Protein AF-A0A5S6QD93-F1 (afdb_monomer_lite)

InterPro domains:
  IPR001214 SET domain [PF00856] (140-191)
  IPR007728 Pre-SET domain [SM00468] (5-111)
  IPR043550 Histone-lysine N-methyltransferase EHMT1/EHMT2 [PTHR46307] (4-131)
  IPR046341 SET domain superfamily [G3DSA:2.170.270.10] (2-142)
  IPR046341 SET domain superfamily [G3DSA:2.170.270.10] (143-234)
  IPR046341 SET domain superfamily [SSF82199] (3-215)

Structure (mmCIF, N/CA/C/O backbone):
data_AF-A0A5S6QD93-F1
#
_entry.id   AF-A0A5S6QD93-F1
#
loop_
_atom_site.group_PDB
_atom_site.id
_atom_site.type_symbol
_atom_site.label_atom_id
_atom_site.label_alt_id
_atom_site.label_comp_id
_atom_site.label_asym_id
_atom_site.label_entity_id
_atom_site.label_seq_id
_atom_site.pdbx_PDB_ins_code
_atom_site.Cartn_x
_atom_site.Cartn_y
_atom_site.Cartn_z
_atom_site.occupancy
_atom_site.B_iso_or_equiv
_atom_site.auth_seq_id
_atom_site.auth_comp_id
_atom_site.auth_asym_id
_atom_site.auth_atom_id
_atom_site.pdbx_PDB_model_num
ATOM 1 N N . MET A 1 1 ? -18.798 -10.162 12.269 1.00 77.44 1 MET A N 1
ATOM 2 C CA . MET A 1 1 ? -18.966 -9.062 11.294 1.00 77.44 1 MET A CA 1
ATOM 3 C C . MET A 1 1 ? -19.798 -9.572 10.132 1.00 77.44 1 MET A C 1
ATOM 5 O O . MET A 1 1 ? -19.729 -10.763 9.852 1.00 77.44 1 MET A O 1
ATOM 9 N N . LEU A 1 2 ? -20.589 -8.711 9.495 1.00 86.88 2 LEU A N 1
ATOM 10 C CA . LEU A 1 2 ? -21.333 -9.045 8.277 1.00 86.88 2 LEU A CA 1
ATOM 11 C C . LEU A 1 2 ? -20.623 -8.439 7.072 1.00 86.88 2 LEU A C 1
ATOM 13 O O . LEU A 1 2 ? -20.054 -7.355 7.177 1.00 86.88 2 LEU A O 1
ATOM 17 N N . ARG A 1 3 ? -20.657 -9.132 5.936 1.00 89.25 3 ARG A N 1
ATOM 18 C CA . ARG A 1 3 ? -20.185 -8.583 4.665 1.00 89.25 3 ARG A CA 1
ATOM 19 C C . ARG A 1 3 ? -21.189 -7.541 4.178 1.00 89.25 3 ARG A C 1
ATOM 21 O O . ARG A 1 3 ? -22.369 -7.852 4.051 1.00 89.25 3 ARG A O 1
ATOM 28 N N . ILE A 1 4 ? -20.712 -6.323 3.946 1.00 89.44 4 ILE A N 1
ATOM 29 C CA . ILE A 1 4 ? -21.523 -5.166 3.535 1.00 89.44 4 ILE A CA 1
ATOM 30 C C . ILE A 1 4 ? -21.293 -4.781 2.069 1.00 89.44 4 ILE A C 1
ATOM 32 O O . ILE A 1 4 ? -22.126 -4.105 1.477 1.00 89.44 4 ILE A O 1
ATOM 36 N N . CYS A 1 5 ? -20.177 -5.216 1.480 1.00 90.44 5 CYS A N 1
ATOM 37 C CA . CYS A 1 5 ? -19.881 -5.074 0.060 1.00 90.44 5 CYS A CA 1
ATOM 38 C C . CYS A 1 5 ? -19.060 -6.284 -0.391 1.00 90.44 5 CYS A C 1
ATOM 40 O O . CYS A 1 5 ? -18.080 -6.639 0.270 1.00 90.44 5 CYS A O 1
ATOM 42 N N . ASP A 1 6 ? -19.460 -6.920 -1.491 1.00 92.19 6 ASP A N 1
ATOM 43 C CA . ASP A 1 6 ? -18.727 -8.062 -2.044 1.00 92.19 6 ASP A CA 1
ATOM 44 C C . ASP A 1 6 ? -17.395 -7.639 -2.672 1.00 92.19 6 ASP A C 1
ATOM 46 O O . ASP A 1 6 ? -16.397 -8.342 -2.498 1.00 92.19 6 ASP A O 1
ATOM 50 N N . ASP A 1 7 ? -17.367 -6.483 -3.341 1.00 94.56 7 ASP A N 1
ATOM 51 C CA . ASP A 1 7 ? -16.174 -5.952 -3.994 1.00 94.56 7 ASP A CA 1
ATOM 52 C C . ASP A 1 7 ? -16.169 -4.418 -4.062 1.00 94.56 7 ASP A C 1
ATOM 54 O O . ASP A 1 7 ? -16.864 -3.808 -4.875 1.00 94.56 7 ASP A O 1
ATOM 58 N N . ILE A 1 8 ? -15.328 -3.786 -3.244 1.00 93.88 8 ILE A N 1
ATOM 59 C CA . ILE A 1 8 ? -15.157 -2.325 -3.241 1.00 93.88 8 ILE A CA 1
ATOM 60 C C . ILE A 1 8 ? -14.385 -1.821 -4.464 1.00 93.88 8 ILE A C 1
ATOM 62 O O . ILE A 1 8 ? -14.420 -0.626 -4.755 1.00 93.88 8 ILE A O 1
ATOM 66 N N . SER A 1 9 ? -13.679 -2.709 -5.174 1.00 93.94 9 SER A N 1
ATOM 67 C CA . SER A 1 9 ? -12.970 -2.355 -6.405 1.00 93.94 9 SER A CA 1
ATOM 68 C C . SER A 1 9 ? -13.900 -2.270 -7.614 1.00 93.94 9 SER A C 1
ATOM 70 O O . SER A 1 9 ? -13.535 -1.665 -8.625 1.00 93.94 9 SER A O 1
ATOM 72 N N . ASN A 1 10 ? -15.109 -2.835 -7.501 1.00 94.12 10 ASN A N 1
ATOM 73 C CA . ASN A 1 10 ? -16.090 -2.943 -8.575 1.00 94.12 10 ASN A CA 1
ATOM 74 C C . ASN A 1 10 ? -15.498 -3.584 -9.850 1.00 94.12 10 ASN A C 1
ATOM 76 O O . ASN A 1 10 ? -15.629 -3.044 -10.949 1.00 94.12 10 ASN A O 1
ATOM 80 N N . GLY A 1 11 ? -14.789 -4.704 -9.685 1.00 94.94 11 GLY A N 1
ATOM 81 C CA . GLY A 1 11 ? -14.170 -5.487 -10.755 1.00 94.94 11 GLY A CA 1
ATOM 82 C C . GLY A 1 11 ? -12.871 -4.912 -11.326 1.00 94.94 11 GLY A C 1
ATOM 83 O O . GLY A 1 11 ? -12.392 -5.411 -12.342 1.00 94.94 11 GLY A O 1
ATOM 84 N N . LYS A 1 12 ? -12.310 -3.856 -10.721 1.00 93.12 12 LYS A N 1
ATOM 85 C CA . LYS A 1 12 ? -11.035 -3.261 -11.164 1.00 93.12 12 LYS A CA 1
ATOM 86 C C . LYS A 1 12 ? -9.826 -4.092 -10.748 1.00 93.12 12 LYS A C 1
ATOM 88 O O . LYS A 1 12 ? -8.837 -4.122 -11.473 1.00 93.12 12 LYS A O 1
ATOM 93 N N . GLU A 1 13 ? -9.905 -4.761 -9.603 1.00 93.19 13 GLU A N 1
ATOM 94 C CA . GLU A 1 13 ? -8.912 -5.754 -9.202 1.00 93.19 13 GLU A CA 1
ATOM 95 C C . GLU A 1 13 ? -9.295 -7.129 -9.771 1.00 93.19 13 GLU A C 1
ATOM 97 O O . GLU A 1 13 ? -10.482 -7.451 -9.867 1.00 93.19 13 GLU A O 1
ATOM 102 N N . PRO A 1 14 ? -8.322 -7.992 -10.110 1.00 92.00 14 PRO A N 1
ATOM 103 C CA . PRO A 1 14 ? -8.615 -9.360 -10.551 1.00 92.00 14 PRO A CA 1
ATOM 104 C C . PRO A 1 14 ? -9.243 -10.220 -9.443 1.00 92.00 14 PRO A C 1
ATOM 106 O O . PRO A 1 14 ? -9.888 -11.228 -9.730 1.00 92.00 14 PRO A O 1
ATOM 109 N N . ILE A 1 15 ? -9.014 -9.849 -8.181 1.00 93.19 15 ILE A N 1
ATOM 110 C CA . ILE A 1 15 ? -9.515 -10.532 -6.994 1.00 93.19 15 ILE A CA 1
ATOM 111 C C . ILE A 1 15 ? -10.399 -9.540 -6.231 1.00 93.19 15 ILE A C 1
ATOM 113 O O . ILE A 1 15 ? -9.907 -8.469 -5.871 1.00 93.19 15 ILE A O 1
ATOM 117 N N . PRO A 1 16 ? -11.672 -9.885 -5.953 1.00 94.50 16 PRO A N 1
ATOM 118 C CA . PRO A 1 16 ? -12.582 -9.030 -5.201 1.00 94.50 16 PRO A CA 1
ATOM 119 C C . PRO A 1 16 ? -12.028 -8.615 -3.838 1.00 94.50 16 PRO A C 1
ATOM 121 O O . PRO A 1 16 ? -11.500 -9.447 -3.094 1.00 94.50 16 PRO A O 1
ATOM 124 N N . VAL A 1 17 ? -12.223 -7.344 -3.483 1.00 93.44 17 VAL A N 1
ATOM 125 C CA . VAL A 1 17 ? -11.864 -6.811 -2.163 1.00 93.44 17 VAL A CA 1
ATOM 126 C C . VAL A 1 17 ? -13.144 -6.588 -1.365 1.00 93.44 17 VAL A C 1
ATOM 128 O O . VAL A 1 17 ? -13.855 -5.604 -1.568 1.00 93.44 17 VAL A O 1
ATOM 131 N N . SER A 1 18 ? -13.476 -7.509 -0.460 1.00 93.62 18 SER A N 1
ATOM 132 C CA . SER A 1 18 ? -14.746 -7.434 0.274 1.00 93.62 18 SER A CA 1
ATOM 133 C C . SER A 1 18 ? -14.660 -6.505 1.486 1.00 93.62 18 SER A C 1
ATOM 135 O O . SER A 1 18 ? -13.652 -6.470 2.195 1.00 93.62 18 SER A O 1
ATOM 137 N N . ALA A 1 19 ? -15.752 -5.797 1.774 1.00 92.50 19 ALA A N 1
ATOM 138 C CA . ALA A 1 19 ? -15.885 -4.986 2.981 1.00 92.50 19 ALA A CA 1
ATOM 139 C C . ALA A 1 19 ? -16.836 -5.626 3.993 1.00 92.50 19 ALA A C 1
ATOM 141 O O . ALA A 1 19 ? -17.895 -6.159 3.647 1.00 92.50 19 ALA A O 1
ATOM 142 N N . PHE A 1 20 ? -16.473 -5.510 5.265 1.00 90.50 20 PHE A N 1
ATOM 143 C CA . PHE A 1 20 ? -17.201 -6.016 6.415 1.00 90.50 20 PHE A CA 1
ATOM 144 C C . PHE A 1 20 ? -17.564 -4.882 7.372 1.00 90.50 20 PHE A C 1
ATOM 146 O O . PHE A 1 20 ? -16.845 -3.895 7.506 1.00 90.50 20 PHE A O 1
ATOM 153 N N . GLY A 1 21 ? -18.685 -5.048 8.066 1.00 85.44 21 GLY A N 1
ATOM 154 C CA . GLY A 1 21 ? -19.199 -4.108 9.053 1.00 85.44 21 GLY A CA 1
ATOM 155 C C . GLY A 1 21 ? -19.770 -4.804 10.293 1.00 85.44 21 GLY A C 1
ATOM 156 O O . GLY A 1 21 ? -19.862 -6.041 10.353 1.00 85.44 21 GLY A O 1
ATOM 157 N N . PRO A 1 22 ? -20.143 -4.025 11.322 1.00 80.44 22 PRO A N 1
ATOM 158 C CA . PRO A 1 22 ? -20.883 -4.541 12.465 1.00 80.44 22 PRO A CA 1
ATOM 159 C C . PRO A 1 22 ? -22.242 -5.098 12.019 1.00 80.44 22 PRO A C 1
ATOM 161 O O . PRO A 1 22 ? -22.789 -4.704 10.996 1.00 80.44 22 PRO A O 1
ATOM 164 N N . ALA A 1 23 ? -22.793 -6.028 12.801 1.00 69.12 23 ALA A N 1
ATOM 165 C CA . ALA A 1 23 ? -24.081 -6.654 12.499 1.00 69.12 23 ALA A CA 1
ATOM 166 C C . ALA A 1 23 ? -25.297 -5.745 12.778 1.00 69.12 23 ALA A C 1
ATOM 168 O O . ALA A 1 23 ? -26.429 -6.151 12.528 1.00 69.12 23 ALA A O 1
ATOM 169 N N . SER A 1 24 ? -25.085 -4.547 13.337 1.00 66.94 24 SER A N 1
ATOM 170 C CA . SER A 1 24 ? -26.171 -3.614 13.640 1.00 66.94 24 SER A CA 1
ATOM 171 C C . SER A 1 24 ? -26.603 -2.845 12.387 1.00 66.94 24 SER A C 1
ATOM 173 O O . SER A 1 24 ? -25.828 -2.669 11.450 1.00 66.94 24 SER A O 1
ATOM 175 N N . ALA A 1 25 ? -27.840 -2.337 12.392 1.00 49.50 25 ALA A N 1
ATOM 176 C CA . ALA A 1 25 ? -28.391 -1.500 11.321 1.00 49.50 25 ALA A CA 1
ATOM 177 C C . ALA A 1 25 ? -27.618 -0.181 11.096 1.00 49.50 25 ALA A C 1
ATOM 179 O O . ALA A 1 25 ? -27.868 0.520 10.118 1.00 49.50 25 ALA A O 1
ATOM 180 N N . TYR A 1 26 ? -26.682 0.158 11.988 1.00 54.69 26 TYR A N 1
ATOM 181 C CA . TYR A 1 26 ? -25.765 1.273 11.816 1.00 54.69 26 TYR A CA 1
ATOM 182 C C . TYR A 1 26 ? -24.486 0.762 11.151 1.00 54.69 26 TYR A C 1
ATOM 184 O O . TYR A 1 26 ? -23.506 0.420 11.814 1.00 54.69 26 TYR A O 1
ATOM 192 N N . VAL A 1 27 ? -24.509 0.681 9.822 1.00 54.41 27 VAL A N 1
ATOM 193 C CA . VAL A 1 27 ? -23.287 0.503 9.035 1.00 54.41 27 VAL A CA 1
ATOM 194 C C . VAL A 1 27 ? -22.464 1.781 9.242 1.00 54.41 27 VAL A C 1
ATOM 196 O O . VAL A 1 27 ? -22.951 2.852 8.870 1.00 54.41 27 VAL A O 1
ATOM 199 N N . PRO A 1 28 ? -21.263 1.735 9.861 1.00 55.69 28 PRO A N 1
ATOM 200 C CA . PRO A 1 28 ? -20.375 2.889 9.893 1.00 55.69 28 PRO A CA 1
ATOM 201 C C . PRO A 1 28 ? -20.234 3.380 8.460 1.00 55.69 28 PRO A C 1
ATOM 203 O O . PRO A 1 28 ? -20.079 2.546 7.568 1.00 55.69 28 PRO A O 1
ATOM 206 N N . ALA A 1 29 ? -20.346 4.690 8.234 1.00 63.16 29 ALA A N 1
ATOM 207 C CA . ALA A 1 29 ? -20.300 5.240 6.887 1.00 63.16 29 ALA A CA 1
ATOM 208 C C . ALA A 1 29 ? -19.031 4.737 6.188 1.00 63.16 29 ALA A C 1
ATOM 210 O O . ALA A 1 29 ? -17.921 5.158 6.518 1.00 63.16 29 ALA A O 1
ATOM 211 N N . PHE A 1 30 ? -19.199 3.792 5.259 1.00 76.44 30 PHE A N 1
ATOM 212 C CA . PHE A 1 30 ? -18.111 3.380 4.396 1.00 76.44 30 PHE A CA 1
ATOM 213 C C . PHE A 1 30 ? -17.666 4.645 3.656 1.00 76.44 30 PHE A C 1
ATOM 215 O O . PHE A 1 30 ? -18.532 5.393 3.182 1.00 76.44 30 PHE A O 1
ATOM 222 N N . PRO A 1 31 ? -16.360 4.960 3.632 1.00 80.19 31 PRO A N 1
ATOM 223 C CA . PRO A 1 31 ? -15.904 6.224 3.082 1.00 80.19 31 PRO A CA 1
ATOM 224 C C . PRO A 1 31 ? -16.383 6.357 1.637 1.00 80.19 31 PRO A C 1
ATOM 226 O O . PRO A 1 31 ? -16.312 5.405 0.863 1.00 80.19 31 PRO A O 1
ATOM 229 N N . GLN A 1 32 ? -16.876 7.540 1.285 1.00 86.50 32 GLN A N 1
ATOM 230 C CA . GLN A 1 32 ? -17.205 7.868 -0.096 1.00 86.50 32 GLN A CA 1
ATOM 231 C C . GLN A 1 32 ? -15.896 8.193 -0.818 1.00 86.50 32 GLN A C 1
ATOM 233 O O . GLN A 1 32 ? -15.238 9.173 -0.480 1.00 86.50 32 GLN A O 1
ATOM 238 N N . PHE A 1 33 ? -15.492 7.341 -1.758 1.00 91.12 33 PHE A N 1
ATOM 239 C CA . PHE A 1 33 ? -14.322 7.540 -2.614 1.00 91.12 33 PHE A CA 1
ATOM 240 C C . PHE A 1 33 ? -14.479 6.727 -3.904 1.00 91.12 33 PHE A C 1
ATOM 242 O O . PHE A 1 33 ? -15.309 5.820 -3.990 1.00 91.12 33 PHE A O 1
ATOM 249 N N . THR A 1 34 ? -13.653 7.029 -4.901 1.00 92.62 34 THR A N 1
ATOM 250 C CA . THR A 1 34 ? -13.579 6.277 -6.153 1.00 92.62 34 THR A CA 1
ATOM 251 C C . THR A 1 34 ? -12.398 5.318 -6.115 1.00 92.62 34 THR A C 1
ATOM 253 O O . THR A 1 34 ? -11.242 5.742 -6.043 1.00 92.62 34 THR A O 1
ATOM 256 N N . TYR A 1 35 ? -12.676 4.016 -6.214 1.00 93.25 35 TYR A N 1
ATOM 257 C CA . TYR A 1 35 ? -11.614 3.020 -6.332 1.00 93.25 35 TYR A CA 1
ATOM 258 C C . TYR A 1 35 ? -10.868 3.188 -7.662 1.00 93.25 35 TYR A C 1
ATOM 260 O O . TYR A 1 35 ? -11.505 3.239 -8.716 1.00 93.25 35 TYR A O 1
ATOM 268 N N . THR A 1 36 ? -9.539 3.245 -7.653 1.00 91.69 36 THR A N 1
ATOM 269 C CA . THR A 1 36 ? -8.715 3.283 -8.875 1.00 91.69 36 THR A CA 1
ATOM 270 C C . THR A 1 36 ? -7.482 2.407 -8.721 1.00 91.69 36 THR A C 1
ATOM 272 O O . THR A 1 36 ? -6.841 2.439 -7.678 1.00 91.69 36 THR A O 1
ATOM 275 N N . THR A 1 37 ? -7.146 1.638 -9.755 1.00 88.56 37 THR A N 1
ATOM 276 C CA . THR A 1 37 ? -5.876 0.898 -9.867 1.00 88.56 37 THR A CA 1
ATOM 277 C C . THR A 1 37 ? -4.780 1.739 -10.519 1.00 88.56 37 THR A C 1
ATOM 279 O O . THR A 1 37 ? -3.602 1.411 -10.407 1.00 88.56 37 THR A O 1
ATOM 282 N N . ASP A 1 38 ? -5.164 2.831 -11.182 1.00 85.69 38 ASP A N 1
ATOM 283 C CA . ASP A 1 38 ? -4.255 3.736 -11.873 1.00 85.69 38 ASP A CA 1
ATOM 284 C C . ASP A 1 38 ? -3.783 4.863 -10.953 1.00 85.69 38 ASP A C 1
ATOM 286 O O . ASP A 1 38 ? -4.552 5.400 -10.148 1.00 85.69 38 ASP A O 1
ATOM 290 N N . VAL A 1 39 ? -2.525 5.273 -11.136 1.00 82.44 39 VAL A N 1
ATOM 291 C CA . VAL A 1 39 ? -2.000 6.514 -10.559 1.00 82.44 39 VAL A CA 1
ATOM 292 C C . VAL A 1 39 ? -2.563 7.686 -11.355 1.00 82.44 39 VAL A C 1
ATOM 294 O O . VAL A 1 39 ? -2.219 7.887 -12.521 1.00 82.44 39 VAL A O 1
ATOM 297 N N . LEU A 1 40 ? -3.424 8.471 -10.714 1.00 83.50 40 LEU A N 1
ATOM 298 C CA . LEU A 1 40 ? -3.997 9.672 -11.308 1.00 83.50 40 LEU A CA 1
ATOM 299 C C . LEU A 1 40 ? -3.043 10.847 -11.088 1.00 83.50 40 LEU A C 1
ATOM 301 O O . LEU A 1 40 ? -2.796 11.259 -9.957 1.00 83.50 40 LEU A O 1
ATOM 305 N N . ILE A 1 41 ? -2.492 11.371 -12.179 1.00 81.62 41 ILE A N 1
ATOM 306 C CA . ILE A 1 41 ? -1.567 12.506 -12.154 1.00 81.62 41 ILE A CA 1
ATOM 307 C C . ILE A 1 41 ? -2.365 13.779 -12.426 1.00 81.62 41 ILE A C 1
ATOM 309 O O . ILE A 1 41 ? -3.061 13.874 -13.442 1.00 81.62 41 ILE A O 1
ATOM 313 N N . ASN A 1 42 ? -2.263 14.759 -11.527 1.00 78.69 42 ASN A N 1
ATOM 314 C CA . ASN A 1 42 ? -2.845 16.072 -11.770 1.00 78.69 42 ASN A CA 1
ATOM 315 C C . ASN A 1 42 ? -2.123 16.732 -12.957 1.00 78.69 42 ASN A C 1
ATOM 31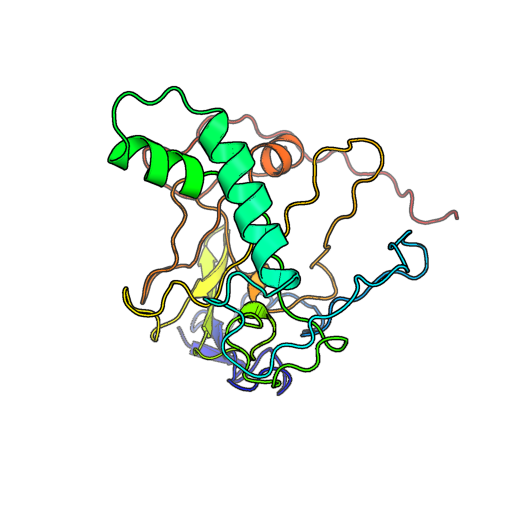7 O O . ASN A 1 42 ? -0.902 16.661 -13.069 1.00 78.69 42 ASN A O 1
ATOM 321 N N . ARG A 1 43 ? -2.878 17.367 -13.857 1.00 77.38 43 ARG A N 1
ATOM 322 C CA . ARG A 1 43 ? -2.340 17.991 -15.075 1.00 77.38 43 ARG A CA 1
ATOM 323 C C . ARG A 1 43 ? -1.295 19.062 -14.776 1.00 77.38 43 ARG A C 1
ATOM 325 O O . ARG A 1 43 ? -0.380 19.231 -15.572 1.00 77.38 43 ARG A O 1
ATOM 332 N N . ASP A 1 44 ? -1.426 19.726 -13.633 1.00 79.69 44 ASP A N 1
ATOM 333 C CA . ASP A 1 44 ? -0.513 20.782 -13.193 1.00 79.69 44 ASP A CA 1
ATOM 334 C C . ASP A 1 44 ? 0.726 20.235 -12.459 1.00 79.69 44 ASP A C 1
ATOM 336 O O . ASP A 1 44 ? 1.581 21.002 -12.021 1.00 79.69 44 ASP A O 1
ATOM 340 N N . SER A 1 45 ? 0.838 18.912 -12.286 1.00 75.81 45 SER A N 1
ATOM 341 C CA . SER A 1 45 ? 2.014 18.292 -11.678 1.00 75.81 45 SER A CA 1
ATOM 342 C C . SER A 1 45 ? 3.196 18.275 -12.647 1.00 75.81 45 SER A C 1
ATOM 344 O O . SER A 1 45 ? 3.098 17.759 -13.761 1.00 75.81 45 SER A O 1
ATOM 346 N N . ASP A 1 46 ? 4.346 18.766 -12.183 1.00 73.69 46 ASP A N 1
ATOM 347 C CA . ASP A 1 46 ? 5.615 18.700 -12.910 1.00 73.69 46 ASP A CA 1
ATOM 348 C C . ASP A 1 46 ? 6.221 17.290 -12.808 1.00 73.69 46 ASP A C 1
ATOM 350 O O . ASP A 1 46 ? 7.076 16.997 -11.970 1.00 73.69 46 ASP A O 1
ATOM 354 N N . VAL A 1 47 ? 5.697 16.365 -13.616 1.00 73.31 47 VAL A N 1
ATOM 355 C CA . VAL A 1 47 ? 6.200 14.988 -13.680 1.00 73.31 47 VAL A CA 1
ATOM 356 C C . VAL A 1 47 ? 7.253 14.878 -14.785 1.00 73.31 47 VAL A C 1
ATOM 358 O O . VAL A 1 47 ? 6.956 15.196 -15.942 1.00 73.31 47 VAL A O 1
ATOM 361 N N . PRO A 1 48 ? 8.461 14.354 -14.489 1.00 71.69 48 PRO A N 1
ATOM 362 C CA . PRO A 1 48 ? 9.496 14.158 -15.495 1.00 71.69 48 PRO A CA 1
ATOM 363 C C . PRO A 1 48 ? 8.986 13.341 -16.688 1.00 71.69 48 PRO A C 1
ATOM 365 O O . PRO A 1 48 ? 8.656 12.161 -16.561 1.00 71.69 48 PRO A O 1
ATOM 368 N N . GLN A 1 49 ? 8.961 13.951 -17.876 1.00 68.06 49 GLN A N 1
ATOM 369 C CA . GLN A 1 49 ? 8.507 13.269 -19.096 1.00 68.06 49 GLN A CA 1
ATOM 370 C C . GLN A 1 49 ? 9.551 12.301 -19.669 1.00 68.06 49 GLN A C 1
ATOM 372 O O . GLN A 1 49 ? 9.231 11.436 -20.490 1.00 68.06 49 GLN A O 1
ATOM 377 N N . GLN A 1 50 ? 10.815 12.428 -19.254 1.00 73.81 50 GLN A N 1
ATOM 378 C CA . GLN A 1 50 ? 11.887 11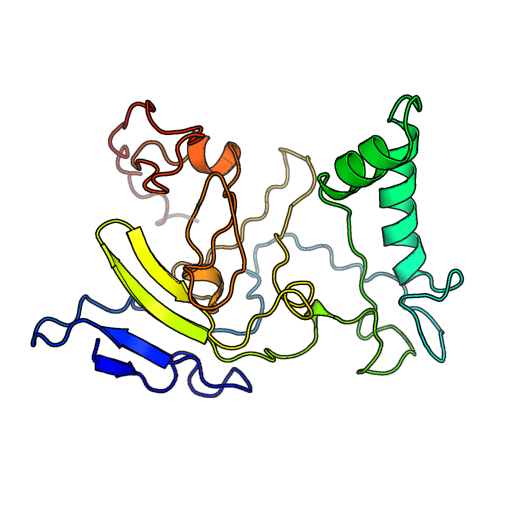.598 -19.783 1.00 73.81 50 GLN A CA 1
ATOM 379 C C . GLN A 1 50 ? 11.804 10.176 -19.220 1.00 73.81 50 GLN A C 1
ATOM 381 O O . GLN A 1 50 ? 12.198 9.892 -18.088 1.00 73.81 50 GLN A O 1
ATOM 386 N N . ARG A 1 51 ? 11.343 9.243 -20.056 1.00 74.00 51 ARG A N 1
ATOM 387 C CA . ARG A 1 51 ? 11.383 7.816 -19.733 1.00 74.00 51 ARG A CA 1
ATOM 388 C C . ARG A 1 51 ? 12.814 7.290 -19.834 1.00 74.00 51 ARG A C 1
ATOM 390 O O . ARG A 1 51 ? 13.560 7.611 -20.760 1.00 74.00 51 ARG A O 1
ATOM 397 N N . ARG A 1 52 ? 13.196 6.438 -18.881 1.00 85.62 52 ARG A N 1
ATOM 398 C CA . ARG A 1 52 ? 14.485 5.731 -18.904 1.00 85.62 52 ARG A CA 1
ATOM 399 C C . ARG A 1 52 ? 14.543 4.758 -20.088 1.00 85.62 52 ARG A C 1
ATOM 401 O O . ARG A 1 52 ? 13.520 4.258 -20.555 1.00 85.62 52 ARG A O 1
ATOM 408 N N . LYS A 1 53 ? 15.757 4.464 -20.564 1.00 89.75 53 LYS A N 1
ATOM 409 C CA . LYS A 1 53 ? 15.983 3.455 -21.608 1.00 89.75 53 LYS A CA 1
ATOM 410 C C . LYS A 1 53 ? 15.691 2.058 -21.054 1.00 89.75 53 LYS A C 1
ATOM 412 O O . LYS A 1 53 ? 16.270 1.665 -20.042 1.00 89.75 53 LYS A O 1
ATOM 417 N N . GLY A 1 54 ? 14.839 1.307 -21.747 1.00 94.00 54 GLY A N 1
ATOM 418 C CA . GLY A 1 54 ? 14.521 -0.068 -21.375 1.00 94.00 54 GLY A CA 1
ATOM 419 C C . GLY A 1 54 ? 15.640 -1.060 -21.694 1.00 94.00 54 GLY A C 1
ATOM 420 O O . GLY A 1 54 ? 16.512 -0.814 -22.536 1.00 94.00 54 GLY A O 1
ATOM 421 N N . CYS A 1 55 ? 15.617 -2.204 -21.010 1.00 95.50 55 CYS A N 1
ATOM 422 C CA . CYS A 1 55 ? 16.574 -3.280 -21.237 1.00 95.50 55 CYS A CA 1
ATOM 423 C C . CYS A 1 55 ? 16.272 -4.040 -22.541 1.00 95.50 55 CYS A C 1
ATOM 425 O O . CYS A 1 55 ? 15.153 -4.020 -23.047 1.00 95.50 55 CYS A O 1
ATOM 427 N N . ARG A 1 56 ? 17.271 -4.759 -23.064 1.00 95.44 56 ARG A N 1
ATOM 428 C CA . ARG A 1 56 ? 17.132 -5.676 -24.215 1.00 95.44 56 ARG A CA 1
ATOM 429 C C . ARG A 1 56 ? 17.270 -7.146 -23.802 1.00 95.44 56 ARG A C 1
ATOM 431 O O . ARG A 1 56 ? 17.730 -7.980 -24.573 1.00 95.44 56 ARG A O 1
ATOM 438 N N . CYS A 1 57 ? 16.980 -7.447 -22.539 1.00 95.31 57 CYS A N 1
ATOM 439 C CA . CYS A 1 57 ? 17.138 -8.788 -21.988 1.00 95.31 57 CYS A CA 1
ATOM 440 C C . CYS A 1 57 ? 16.070 -9.732 -22.549 1.00 95.31 57 CYS A C 1
ATOM 442 O O . CYS A 1 57 ? 14.908 -9.351 -22.651 1.00 95.31 57 CYS A O 1
ATOM 444 N N . VAL A 1 58 ? 16.459 -10.977 -22.827 1.00 84.94 58 VAL A N 1
ATOM 445 C CA . VAL A 1 58 ? 15.545 -12.026 -23.309 1.00 84.94 58 VAL A CA 1
ATOM 446 C C . VAL A 1 58 ? 14.932 -12.863 -22.183 1.00 84.94 58 VAL A C 1
ATOM 448 O O . VAL A 1 58 ? 13.871 -13.445 -22.370 1.00 84.94 58 VAL A O 1
ATOM 451 N N . SER A 1 59 ? 15.546 -12.896 -20.994 1.00 80.56 59 SER A N 1
ATOM 452 C CA . SER A 1 59 ? 14.961 -13.530 -19.807 1.00 80.56 59 SER A CA 1
ATOM 453 C C . SER A 1 59 ? 15.640 -13.090 -18.499 1.00 80.56 59 SER A C 1
ATOM 455 O O . SER A 1 59 ? 16.743 -12.533 -18.494 1.00 80.56 59 SER A O 1
ATOM 457 N N . ASN A 1 60 ? 14.930 -13.336 -17.390 1.00 82.75 60 ASN A N 1
ATOM 458 C CA . ASN A 1 60 ? 15.392 -13.265 -16.000 1.00 82.75 60 ASN A CA 1
ATOM 459 C C . ASN A 1 60 ? 16.076 -11.952 -15.559 1.00 82.75 60 ASN A C 1
ATOM 461 O O . ASN A 1 60 ? 17.180 -11.962 -15.019 1.00 82.75 60 ASN A O 1
ATOM 465 N N . CYS A 1 61 ? 15.426 -10.800 -15.757 1.00 93.06 61 CYS A N 1
ATOM 466 C CA . CYS A 1 61 ? 16.014 -9.504 -15.390 1.00 93.06 61 CYS A CA 1
ATOM 467 C C . CYS A 1 61 ? 16.284 -9.325 -13.889 1.00 93.06 61 CYS A C 1
ATOM 469 O O . CYS A 1 61 ? 17.120 -8.498 -13.550 1.00 93.06 61 CYS A O 1
ATOM 471 N N . LEU A 1 62 ? 15.620 -10.081 -13.007 1.00 85.88 62 LEU A N 1
ATOM 472 C CA . LEU A 1 62 ? 15.802 -9.954 -11.558 1.00 85.88 62 LEU A CA 1
ATOM 473 C C . LEU A 1 62 ? 17.191 -10.425 -11.101 1.00 85.88 62 LEU A C 1
ATOM 475 O O . LEU A 1 62 ? 17.783 -9.823 -10.209 1.00 85.88 62 LEU A O 1
ATOM 479 N N . PHE A 1 63 ? 17.741 -11.455 -11.751 1.00 83.31 63 PHE A N 1
ATOM 480 C CA . PHE A 1 63 ? 19.048 -12.038 -11.414 1.00 83.31 63 PHE A CA 1
ATOM 481 C C . PHE A 1 63 ? 20.111 -11.830 -12.504 1.00 83.31 63 PHE A C 1
ATOM 483 O O . PHE A 1 63 ? 21.235 -12.315 -12.389 1.00 83.31 63 PHE A O 1
ATOM 490 N N . ASN A 1 64 ? 19.779 -11.103 -13.571 1.00 88.50 64 ASN A N 1
ATOM 491 C CA . ASN A 1 64 ? 20.696 -10.824 -14.669 1.00 88.50 64 ASN A CA 1
ATOM 492 C C . ASN A 1 64 ? 21.455 -9.514 -14.429 1.00 88.50 64 ASN A C 1
ATOM 494 O O . ASN A 1 64 ? 20.939 -8.438 -14.724 1.00 88.50 64 ASN A O 1
ATOM 498 N N . ASN A 1 65 ? 22.716 -9.625 -14.006 1.00 86.44 65 ASN A N 1
ATOM 499 C CA . ASN A 1 65 ? 23.621 -8.493 -13.765 1.00 86.44 65 ASN A CA 1
ATOM 500 C C . ASN A 1 65 ? 23.929 -7.622 -15.000 1.00 86.44 65 ASN A C 1
ATOM 502 O O . ASN A 1 65 ? 24.513 -6.550 -14.858 1.00 86.44 65 ASN A O 1
ATOM 506 N N . ARG A 1 66 ? 23.532 -8.046 -16.207 1.00 89.88 66 ARG A N 1
ATOM 507 C CA . ARG A 1 66 ? 23.608 -7.240 -17.438 1.00 89.88 66 ARG A CA 1
ATOM 508 C C . ARG A 1 66 ? 22.329 -6.447 -17.715 1.00 89.88 66 ARG A C 1
ATOM 510 O O . ARG A 1 66 ? 22.263 -5.717 -18.704 1.00 89.88 66 ARG A O 1
ATOM 517 N N . CYS A 1 67 ? 21.286 -6.605 -16.900 1.00 94.06 67 CYS A N 1
ATOM 518 C CA . CYS A 1 67 ? 20.050 -5.854 -17.053 1.00 94.06 67 CYS A CA 1
ATOM 519 C C . CYS A 1 67 ? 20.217 -4.428 -16.520 1.00 94.06 67 CYS A C 1
ATOM 521 O O . CYS A 1 67 ? 20.350 -4.224 -15.318 1.00 94.06 67 CYS A O 1
ATOM 523 N N . CYS A 1 68 ? 20.107 -3.428 -17.399 1.00 93.12 68 CYS A N 1
ATOM 524 C CA . CYS A 1 68 ? 20.239 -2.021 -17.010 1.00 93.12 68 CYS A CA 1
ATOM 525 C C . CYS A 1 68 ? 19.191 -1.549 -15.987 1.00 93.12 68 CYS A C 1
ATOM 527 O O . CYS A 1 68 ? 19.451 -0.596 -15.262 1.00 93.12 68 CYS A O 1
ATOM 529 N N . CYS A 1 69 ? 18.020 -2.193 -15.911 1.00 93.38 69 CYS A N 1
ATOM 530 C CA . CYS A 1 69 ? 17.024 -1.903 -14.876 1.00 93.38 69 CYS A CA 1
ATOM 531 C C . CYS A 1 69 ? 17.521 -2.400 -13.511 1.00 93.38 69 CYS A C 1
ATOM 533 O O . CYS A 1 69 ? 17.594 -1.630 -12.563 1.00 93.38 69 CYS A O 1
ATOM 535 N N . GLN A 1 70 ? 17.957 -3.659 -13.443 1.00 90.50 70 GLN A N 1
ATOM 536 C CA . GLN A 1 70 ? 18.447 -4.288 -12.216 1.00 90.50 70 GLN A CA 1
ATOM 537 C C . GLN A 1 70 ? 19.699 -3.590 -11.664 1.00 90.50 70 GLN A C 1
ATOM 539 O O . GLN A 1 70 ? 19.809 -3.383 -10.456 1.00 90.50 70 GLN A O 1
ATOM 544 N N . SER A 1 71 ? 20.611 -3.155 -12.540 1.00 89.94 71 SER A N 1
ATOM 545 C CA . SER A 1 71 ? 21.833 -2.448 -12.140 1.00 89.94 71 SER A CA 1
ATOM 546 C C . SER A 1 71 ? 21.564 -1.170 -11.338 1.00 89.94 71 SER A C 1
ATOM 548 O O . SER A 1 71 ? 22.394 -0.800 -10.515 1.00 89.94 71 SER A O 1
ATOM 550 N N . ILE A 1 72 ? 20.418 -0.508 -11.539 1.00 88.38 72 ILE A N 1
ATOM 551 C CA . ILE A 1 72 ? 20.045 0.684 -10.762 1.00 88.38 72 ILE A CA 1
ATOM 552 C C . ILE A 1 72 ? 19.760 0.297 -9.306 1.00 88.38 72 ILE A C 1
ATOM 554 O O . ILE A 1 72 ? 20.296 0.930 -8.398 1.00 88.38 72 ILE A O 1
ATOM 558 N N . SER A 1 73 ? 18.979 -0.768 -9.087 1.00 86.75 73 SER A N 1
ATOM 559 C CA . SER A 1 73 ? 18.660 -1.267 -7.744 1.00 86.75 73 SER A CA 1
ATOM 560 C C . SER A 1 73 ? 19.915 -1.705 -6.992 1.00 86.75 73 SER A C 1
ATOM 562 O O . SER A 1 73 ? 20.138 -1.314 -5.848 1.00 86.75 73 SER A O 1
ATOM 564 N N . PHE A 1 74 ? 20.776 -2.483 -7.656 1.00 82.62 74 PHE A N 1
ATOM 565 C CA . PHE A 1 74 ? 22.036 -2.935 -7.065 1.00 82.62 74 PHE A CA 1
ATOM 566 C C . PHE A 1 74 ? 22.997 -1.774 -6.810 1.00 82.62 74 PHE A C 1
ATOM 568 O O . PHE A 1 74 ? 23.656 -1.761 -5.777 1.00 82.62 74 PHE A O 1
ATOM 575 N N . GLY A 1 75 ? 23.065 -0.787 -7.707 1.00 83.94 75 GLY A N 1
ATOM 576 C CA . GLY A 1 75 ? 23.894 0.403 -7.516 1.00 83.94 75 GLY A CA 1
ATOM 577 C C . GLY A 1 75 ? 23.528 1.177 -6.247 1.00 83.94 75 GLY A C 1
ATOM 578 O O . GLY A 1 75 ? 24.414 1.493 -5.456 1.00 83.94 75 GLY A O 1
ATOM 579 N N . ASP A 1 76 ? 22.234 1.424 -6.015 1.00 81.81 76 ASP A N 1
ATOM 580 C CA . ASP A 1 76 ? 21.747 2.097 -4.800 1.00 81.81 76 ASP A CA 1
ATOM 581 C C . ASP A 1 76 ? 22.026 1.261 -3.538 1.00 81.81 76 ASP A C 1
ATOM 583 O O . ASP A 1 76 ? 22.532 1.784 -2.543 1.00 81.81 76 ASP A O 1
ATOM 587 N N . MET A 1 77 ? 21.788 -0.055 -3.602 1.00 80.44 77 MET A N 1
ATOM 588 C CA . MET A 1 77 ? 22.091 -0.986 -2.511 1.00 80.44 77 MET A CA 1
ATOM 589 C C . MET A 1 77 ? 23.587 -0.990 -2.151 1.00 80.44 77 MET A C 1
ATOM 591 O O . MET A 1 77 ? 23.939 -0.888 -0.975 1.00 80.44 77 MET A O 1
ATOM 595 N N . PHE A 1 78 ? 24.480 -1.078 -3.143 1.00 78.62 78 PHE A N 1
ATOM 596 C CA . PHE A 1 78 ? 25.927 -1.077 -2.919 1.00 78.62 78 PHE A CA 1
ATOM 597 C C . PHE A 1 78 ? 26.428 0.256 -2.365 1.00 78.62 78 PHE A C 1
ATOM 599 O O . PHE A 1 78 ? 27.219 0.244 -1.426 1.00 78.62 78 PHE A O 1
ATOM 606 N N . ALA A 1 79 ? 25.949 1.389 -2.891 1.00 78.56 79 ALA A N 1
ATOM 607 C CA . ALA A 1 79 ? 26.321 2.715 -2.394 1.00 78.56 79 ALA A CA 1
ATOM 608 C C . ALA A 1 79 ? 25.929 2.915 -0.919 1.00 78.56 79 ALA A C 1
ATOM 610 O O . ALA A 1 79 ? 26.653 3.549 -0.152 1.00 78.56 79 ALA A O 1
ATOM 611 N N . LYS A 1 80 ? 24.797 2.342 -0.496 1.00 73.56 80 LYS A N 1
ATOM 612 C CA . LYS A 1 80 ? 24.368 2.351 0.909 1.00 73.56 80 LYS A CA 1
ATOM 613 C C . LYS A 1 80 ? 25.223 1.433 1.778 1.00 73.56 80 LYS A C 1
ATOM 615 O O . LYS A 1 80 ? 25.626 1.830 2.869 1.00 73.56 80 LYS A O 1
ATOM 620 N N . LEU A 1 81 ? 25.552 0.238 1.286 1.00 69.81 81 LEU A N 1
ATOM 621 C CA . LEU A 1 81 ? 26.406 -0.721 1.993 1.00 69.81 81 LEU A CA 1
ATOM 622 C C . LEU A 1 81 ? 27.847 -0.230 2.169 1.00 69.81 81 LEU A C 1
ATOM 624 O O . LEU A 1 81 ? 28.435 -0.467 3.222 1.00 69.81 81 LEU A O 1
ATOM 628 N N . SER A 1 82 ? 28.416 0.477 1.186 1.00 65.62 82 SER A N 1
ATOM 629 C CA . SER A 1 82 ? 29.788 1.000 1.269 1.00 65.62 82 SER A CA 1
ATOM 630 C C . SER A 1 82 ? 29.981 2.046 2.371 1.00 65.62 82 SER A C 1
ATOM 632 O O . SER A 1 82 ? 31.108 2.271 2.800 1.00 65.62 82 SER A O 1
ATOM 634 N N . ASN A 1 83 ? 28.894 2.653 2.856 1.00 60.56 83 ASN A N 1
ATOM 635 C CA . ASN A 1 83 ? 28.921 3.636 3.939 1.00 60.56 83 ASN A CA 1
ATOM 636 C C . ASN A 1 83 ? 28.818 3.000 5.341 1.00 60.56 83 ASN A C 1
ATOM 638 O O . ASN A 1 83 ? 28.882 3.711 6.343 1.00 60.56 83 ASN A O 1
ATOM 642 N N . VAL A 1 84 ? 28.672 1.672 5.440 1.00 59.88 84 VAL A N 1
ATOM 643 C CA . VAL A 1 84 ? 28.605 0.946 6.717 1.00 59.88 84 VAL A CA 1
ATOM 644 C C . VAL A 1 84 ? 29.993 0.407 7.074 1.00 59.88 84 VAL A C 1
ATOM 646 O O . VAL A 1 84 ? 30.544 -0.436 6.370 1.00 59.88 84 VAL A O 1
ATOM 649 N N . VAL A 1 85 ? 30.568 0.862 8.195 1.00 56.47 85 VAL A N 1
ATOM 650 C CA . VAL A 1 85 ? 31.862 0.362 8.696 1.00 56.47 85 VAL A CA 1
ATOM 651 C C . VAL A 1 85 ? 31.739 -1.125 9.050 1.00 56.47 85 VAL A C 1
ATOM 653 O O . VAL A 1 85 ? 31.040 -1.513 9.987 1.00 56.47 85 VAL A O 1
ATOM 656 N N . VAL A 1 86 ? 32.424 -1.966 8.274 1.00 52.34 86 VAL A N 1
ATOM 657 C CA . VAL A 1 86 ? 32.337 -3.429 8.323 1.00 52.34 86 VAL A CA 1
ATOM 658 C C . VAL A 1 86 ? 33.061 -3.971 9.558 1.00 52.34 86 VAL A C 1
ATOM 660 O O . VAL A 1 86 ? 34.287 -4.039 9.594 1.00 52.34 86 VAL A O 1
ATOM 663 N N . LYS A 1 87 ? 32.300 -4.398 10.570 1.00 52.94 87 LYS A N 1
ATOM 664 C CA . LYS A 1 87 ? 32.799 -5.314 11.616 1.00 52.94 87 LYS A CA 1
ATOM 665 C C . LYS A 1 87 ? 32.063 -6.655 11.641 1.00 52.94 87 LYS A C 1
ATOM 667 O O . LYS A 1 87 ? 32.652 -7.641 12.065 1.00 52.94 87 LYS A O 1
ATOM 672 N N . ASP A 1 88 ? 30.818 -6.712 11.163 1.00 58.34 88 ASP A N 1
ATOM 673 C CA . ASP A 1 88 ? 30.003 -7.932 11.178 1.00 58.34 88 ASP A CA 1
ATOM 674 C C . ASP A 1 88 ? 28.978 -7.925 10.027 1.00 58.34 88 ASP A C 1
ATOM 676 O O . ASP A 1 88 ? 27.942 -7.257 10.086 1.00 58.34 88 ASP A O 1
ATOM 680 N N . TRP A 1 89 ? 29.285 -8.642 8.942 1.00 53.00 89 TRP A N 1
ATOM 681 C CA .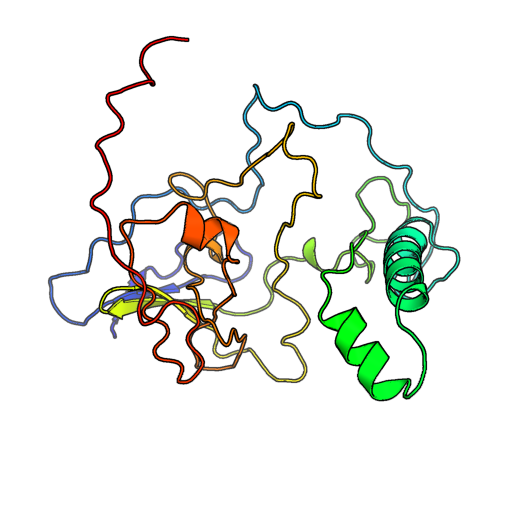 TRP A 1 89 ? 28.559 -8.547 7.668 1.00 53.00 89 TRP A CA 1
ATOM 682 C C . TRP A 1 89 ? 27.071 -8.925 7.770 1.00 53.00 89 TRP A C 1
ATOM 684 O O . TRP A 1 89 ? 26.250 -8.366 7.043 1.00 53.00 89 TRP A O 1
ATOM 694 N N . ARG A 1 90 ? 26.699 -9.824 8.697 1.00 50.28 90 ARG A N 1
ATOM 695 C CA . ARG A 1 90 ? 25.303 -10.261 8.894 1.00 50.28 90 ARG A CA 1
ATOM 696 C C . ARG A 1 90 ? 24.433 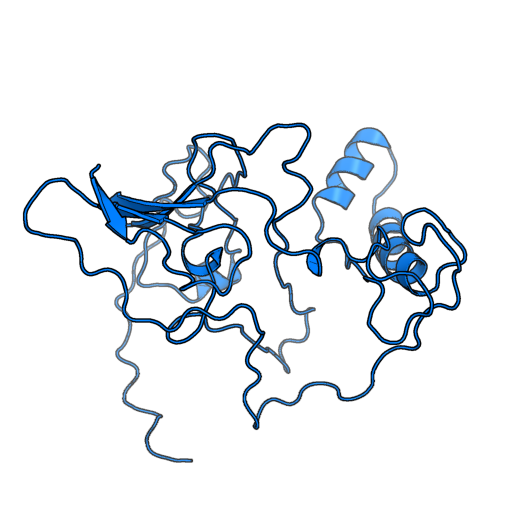-9.175 9.522 1.00 50.28 90 ARG A C 1
ATOM 698 O O . ARG A 1 90 ? 23.289 -9.002 9.113 1.00 50.28 90 ARG A O 1
ATOM 705 N N . LYS A 1 91 ? 24.969 -8.413 10.481 1.00 51.47 91 LYS A N 1
ATOM 706 C CA . LYS A 1 91 ? 24.249 -7.281 11.093 1.00 51.47 91 LYS A CA 1
ATOM 707 C C . LYS A 1 91 ? 24.135 -6.101 10.125 1.00 51.47 91 LYS A C 1
ATOM 709 O O . LYS A 1 91 ? 23.094 -5.455 10.075 1.00 51.47 91 LYS A O 1
ATOM 714 N N . SER A 1 92 ? 25.166 -5.865 9.313 1.00 51.00 92 SER A N 1
ATOM 715 C CA . SER A 1 92 ? 25.200 -4.784 8.319 1.00 51.00 92 SER A CA 1
ATOM 716 C C . SER A 1 92 ? 24.297 -5.031 7.105 1.00 51.00 92 SER A C 1
ATOM 718 O O . SER A 1 92 ? 23.692 -4.084 6.611 1.00 51.00 92 SER A O 1
ATOM 720 N N . ALA A 1 93 ? 24.153 -6.281 6.648 1.00 50.38 93 ALA A N 1
ATOM 721 C CA . ALA A 1 93 ? 23.214 -6.627 5.580 1.00 50.38 93 ALA A CA 1
ATOM 722 C C . ALA A 1 93 ? 21.760 -6.353 5.999 1.00 50.38 93 ALA A C 1
ATOM 724 O O . ALA A 1 93 ? 21.024 -5.718 5.251 1.00 50.38 93 ALA A O 1
ATOM 725 N N . ASN A 1 94 ? 21.380 -6.725 7.227 1.00 50.16 94 ASN A N 1
ATOM 726 C CA . ASN A 1 94 ? 20.064 -6.390 7.777 1.00 50.16 94 ASN A CA 1
ATOM 727 C C . ASN A 1 94 ? 19.874 -4.873 7.940 1.00 50.16 94 ASN A C 1
ATOM 729 O O . ASN A 1 94 ? 18.823 -4.365 7.574 1.00 50.16 94 ASN A O 1
ATOM 733 N N . ALA A 1 95 ? 20.892 -4.133 8.395 1.00 51.75 95 ALA A N 1
ATOM 734 C CA . ALA A 1 95 ? 20.821 -2.673 8.529 1.00 51.75 95 ALA A CA 1
ATOM 735 C C . ALA A 1 95 ? 20.674 -1.933 7.177 1.00 51.75 95 ALA A C 1
ATOM 737 O O . ALA A 1 95 ? 19.965 -0.931 7.075 1.00 51.75 95 ALA A O 1
ATOM 738 N N . ALA A 1 96 ? 21.310 -2.428 6.113 1.00 49.16 96 ALA A N 1
ATOM 739 C CA . ALA A 1 96 ? 21.139 -1.880 4.768 1.00 49.16 96 ALA A CA 1
ATOM 740 C C . ALA A 1 96 ? 19.796 -2.276 4.137 1.00 49.16 96 ALA A C 1
ATOM 742 O O . ALA A 1 96 ? 19.204 -1.468 3.429 1.00 49.16 96 ALA A O 1
ATOM 743 N N . LEU A 1 97 ? 19.280 -3.471 4.437 1.00 50.78 97 LEU A N 1
ATOM 744 C CA . LEU A 1 97 ? 17.936 -3.904 4.037 1.00 50.78 97 LEU A CA 1
ATOM 745 C C . LEU A 1 97 ? 16.824 -3.169 4.806 1.00 50.78 97 LEU A C 1
ATOM 747 O O . LEU A 1 97 ? 15.726 -3.026 4.281 1.00 50.78 97 LEU A O 1
ATOM 751 N N . THR A 1 98 ? 17.106 -2.644 6.006 1.00 51.88 98 THR A N 1
ATOM 752 C CA . THR A 1 98 ? 16.202 -1.717 6.715 1.00 51.88 98 THR A CA 1
ATOM 753 C C . THR A 1 98 ? 16.239 -0.290 6.163 1.00 51.88 98 THR A C 1
ATOM 755 O O . THR A 1 98 ? 15.393 0.525 6.522 1.00 51.88 98 THR A O 1
ATOM 758 N N . SER A 1 99 ? 17.194 0.036 5.286 1.00 58.62 99 SER A N 1
ATOM 759 C CA . SER A 1 99 ? 17.186 1.299 4.547 1.00 58.62 99 SER A CA 1
ATOM 760 C C . SER A 1 99 ? 16.389 1.119 3.253 1.00 58.62 99 SER A C 1
ATOM 762 O O . SER A 1 99 ? 16.593 0.145 2.536 1.00 58.62 99 SER A O 1
ATOM 764 N N . SER A 1 100 ? 15.472 2.040 2.944 1.00 68.00 100 SER A N 1
ATOM 765 C CA . SER A 1 100 ? 14.645 1.983 1.729 1.00 68.00 100 SER A CA 1
ATOM 766 C C . SER A 1 100 ? 15.532 1.964 0.477 1.00 68.00 100 SER A C 1
ATOM 768 O O . SER A 1 100 ? 16.012 3.015 0.056 1.00 68.00 100 SER A O 1
ATOM 770 N N . VAL A 1 101 ? 15.807 0.792 -0.103 1.00 74.12 101 VAL A N 1
ATOM 771 C CA . VAL A 1 101 ? 16.568 0.646 -1.356 1.00 74.12 101 VAL A CA 1
ATOM 772 C C . VAL A 1 101 ? 15.702 1.113 -2.519 1.00 74.12 101 VAL A C 1
ATOM 774 O O . VAL A 1 101 ? 14.529 0.755 -2.614 1.00 74.12 101 VAL A O 1
ATOM 777 N N . PHE A 1 102 ? 16.271 1.905 -3.425 1.00 79.19 102 PHE A N 1
ATOM 778 C CA . PHE A 1 102 ? 15.565 2.265 -4.646 1.00 79.19 102 PHE A CA 1
ATOM 779 C C . PHE A 1 102 ? 15.452 1.037 -5.554 1.00 79.19 102 PHE A C 1
ATOM 781 O O . PHE A 1 102 ? 16.451 0.562 -6.089 1.00 79.19 102 PHE A O 1
ATOM 788 N N . LEU A 1 103 ? 14.236 0.527 -5.747 1.00 82.75 103 LEU A N 1
ATOM 789 C CA . LEU A 1 103 ? 13.974 -0.578 -6.664 1.00 82.75 103 LEU A CA 1
ATOM 790 C C . LEU A 1 103 ? 13.613 -0.045 -8.051 1.00 82.75 103 LEU A C 1
ATOM 792 O O . LEU A 1 103 ? 12.736 0.800 -8.213 1.00 82.75 103 LEU A O 1
ATOM 796 N N . SER A 1 104 ? 14.295 -0.558 -9.073 1.00 88.62 104 SER A N 1
ATOM 797 C CA . SER A 1 104 ? 14.067 -0.190 -10.463 1.00 88.62 104 SER A CA 1
ATOM 798 C C . SER A 1 104 ? 13.543 -1.360 -11.289 1.00 88.62 104 SER A C 1
ATOM 800 O O . SER A 1 104 ? 14.287 -2.229 -11.757 1.00 88.62 104 SER A O 1
ATOM 802 N N . GLU A 1 105 ? 12.235 -1.345 -11.518 1.00 91.00 105 GLU A N 1
ATOM 803 C CA . GLU A 1 105 ? 11.570 -2.351 -12.335 1.00 91.00 105 GLU A CA 1
ATOM 804 C C . GLU A 1 105 ? 11.804 -2.167 -13.841 1.00 91.00 105 GLU A C 1
ATOM 806 O O . GLU A 1 105 ? 12.108 -1.079 -14.348 1.00 91.00 105 GLU A O 1
ATOM 811 N N . CYS A 1 106 ? 11.632 -3.264 -14.578 1.00 93.19 106 CYS A N 1
ATOM 812 C CA . CYS A 1 106 ? 11.503 -3.244 -16.026 1.00 93.19 106 CYS A CA 1
ATOM 813 C C . CYS A 1 106 ? 10.157 -2.626 -16.412 1.00 93.19 106 CYS A C 1
ATOM 815 O O . CYS A 1 106 ? 9.124 -2.988 -15.872 1.00 93.19 106 CYS A O 1
ATOM 817 N N . HIS A 1 107 ? 10.133 -1.749 -17.403 1.00 91.94 107 HIS A N 1
ATOM 818 C CA . HIS A 1 107 ? 8.922 -1.044 -17.840 1.00 91.94 107 HIS A CA 1
ATOM 819 C C . HIS A 1 107 ? 8.540 -1.448 -19.272 1.00 91.94 107 HIS A C 1
ATOM 821 O O . HIS A 1 107 ? 9.168 -2.324 -19.864 1.00 91.94 107 HIS A O 1
ATOM 827 N N . GLU A 1 108 ? 7.501 -0.837 -19.834 1.00 90.38 108 GLU A N 1
ATOM 828 C CA . GLU A 1 108 ? 7.002 -1.089 -21.202 1.00 90.38 108 GLU A CA 1
ATOM 829 C C . GLU A 1 108 ? 8.036 -0.869 -22.324 1.00 90.38 108 GLU A C 1
ATOM 831 O O . GLU A 1 108 ? 7.912 -1.434 -23.402 1.00 90.38 108 GLU A O 1
ATOM 836 N N . GLY A 1 109 ? 9.086 -0.081 -22.071 1.00 92.19 109 GLY A N 1
ATOM 837 C CA . GLY A 1 109 ? 10.172 0.154 -23.029 1.00 92.19 109 GLY A CA 1
ATOM 838 C C . GLY A 1 109 ? 11.237 -0.946 -23.038 1.00 92.19 109 GLY A C 1
ATOM 839 O O . GLY A 1 109 ? 12.205 -0.852 -23.791 1.00 92.19 109 GLY A O 1
ATOM 840 N N . CYS A 1 110 ? 11.118 -1.949 -22.164 1.00 94.44 110 CYS A N 1
ATOM 841 C CA . CYS A 1 110 ? 12.018 -3.097 -22.114 1.00 94.44 110 CYS A CA 1
ATOM 842 C C . CYS A 1 110 ? 11.563 -4.186 -23.092 1.00 94.44 110 CYS A C 1
ATOM 844 O O . CYS A 1 110 ? 10.373 -4.421 -23.249 1.00 94.44 110 CYS A O 1
ATOM 846 N N . SER A 1 111 ? 12.510 -4.915 -23.682 1.00 94.44 111 SER A N 1
ATOM 847 C CA . SER A 1 111 ? 12.214 -6.069 -24.547 1.00 94.44 111 SER A CA 1
ATOM 848 C C . SER A 1 111 ? 11.891 -7.358 -23.780 1.00 94.44 111 SER A C 1
ATOM 850 O O . SER A 1 111 ? 11.582 -8.371 -24.400 1.00 94.44 111 SER A O 1
ATOM 852 N N . CYS A 1 112 ? 12.013 -7.358 -22.449 1.00 93.56 112 CYS A N 1
ATOM 853 C CA . CYS A 1 112 ? 11.709 -8.526 -21.629 1.00 93.56 112 CYS A CA 1
ATOM 854 C C . CYS A 1 112 ? 10.194 -8.774 -21.536 1.00 93.56 112 CYS A C 1
ATOM 856 O O . CYS A 1 112 ? 9.388 -7.861 -21.709 1.00 93.56 112 CYS A O 1
ATOM 858 N N . ALA A 1 113 ? 9.810 -10.020 -21.250 1.00 91.31 113 ALA A N 1
ATOM 859 C CA . ALA A 1 113 ? 8.409 -10.433 -21.188 1.00 91.31 113 ALA A CA 1
ATOM 860 C C . ALA A 1 113 ? 7.587 -9.637 -20.153 1.00 91.31 113 ALA A C 1
ATOM 862 O O . ALA A 1 113 ? 8.115 -9.132 -19.161 1.00 91.31 113 ALA A O 1
ATOM 863 N N . THR A 1 114 ? 6.265 -9.592 -20.336 1.00 88.56 114 THR A N 1
ATOM 864 C CA . THR A 1 114 ? 5.326 -9.032 -19.346 1.00 88.56 114 THR A CA 1
ATOM 865 C C . THR A 1 114 ? 5.377 -9.781 -18.013 1.00 88.56 114 THR A C 1
ATOM 867 O O . THR A 1 114 ? 5.206 -9.171 -16.968 1.00 88.56 114 THR A O 1
ATOM 870 N N . THR A 1 115 ? 5.723 -11.070 -18.042 1.00 88.06 115 THR A N 1
ATOM 871 C CA . THR A 1 115 ? 5.958 -11.934 -16.873 1.00 88.06 115 THR A CA 1
ATOM 872 C C . THR A 1 115 ? 7.377 -11.825 -16.303 1.00 88.06 115 THR A C 1
ATOM 874 O O . THR A 1 115 ? 7.813 -12.680 -15.533 1.00 88.06 115 THR A O 1
ATOM 877 N N . CYS A 1 116 ? 8.147 -10.808 -16.703 1.00 90.75 116 CYS A N 1
ATOM 878 C CA . CYS A 1 116 ? 9.503 -10.610 -16.208 1.00 90.75 116 CYS A CA 1
ATOM 879 C C . CYS A 1 116 ? 9.513 -10.509 -14.669 1.00 90.75 116 CYS A C 1
ATOM 881 O O . CYS A 1 116 ? 8.780 -9.694 -14.116 1.00 90.75 116 CYS A O 1
ATOM 883 N N . PRO A 1 117 ? 10.396 -11.239 -13.961 1.00 88.50 117 PRO A N 1
ATOM 884 C CA . PRO A 1 117 ? 10.446 -11.203 -12.497 1.00 88.50 117 PRO A CA 1
ATOM 885 C C . PRO A 1 117 ? 10.867 -9.836 -11.927 1.00 88.50 117 PRO A C 1
ATOM 887 O O . PRO A 1 117 ? 10.677 -9.583 -10.747 1.00 88.50 117 PRO A O 1
ATOM 890 N N . ASN A 1 118 ? 11.404 -8.930 -12.756 1.00 90.19 118 ASN A N 1
ATOM 891 C CA . ASN A 1 118 ? 11.687 -7.536 -12.385 1.00 90.19 118 ASN A CA 1
ATOM 892 C C . ASN A 1 118 ? 10.499 -6.591 -12.691 1.00 90.19 118 ASN A C 1
ATOM 894 O O . ASN A 1 118 ? 10.718 -5.421 -12.993 1.00 90.19 118 ASN A O 1
ATOM 898 N N . LYS A 1 119 ? 9.263 -7.112 -12.711 1.00 88.69 119 LYS A N 1
ATOM 899 C CA . LYS A 1 119 ? 7.978 -6.392 -12.857 1.00 88.69 119 LYS A CA 1
ATOM 900 C C . LYS A 1 119 ? 7.017 -6.755 -11.709 1.00 88.69 119 LYS A C 1
ATOM 902 O O . LYS A 1 119 ? 5.823 -6.943 -11.929 1.00 88.69 119 LYS A O 1
ATOM 907 N N . ALA A 1 120 ? 7.550 -6.965 -10.507 1.00 82.69 120 ALA A N 1
ATOM 908 C CA . ALA A 1 120 ? 6.806 -7.541 -9.388 1.00 82.69 120 ALA A CA 1
ATOM 909 C C . ALA A 1 120 ? 5.589 -6.687 -8.993 1.00 82.69 120 ALA A C 1
ATOM 911 O O . ALA A 1 120 ? 4.480 -7.204 -8.910 1.00 82.69 120 ALA A O 1
ATOM 912 N N . THR A 1 121 ? 5.776 -5.376 -8.845 1.00 80.31 121 THR A N 1
ATOM 913 C CA . THR A 1 121 ? 4.724 -4.426 -8.444 1.00 80.31 121 THR A CA 1
ATOM 914 C C . THR A 1 121 ? 3.767 -4.062 -9.578 1.00 80.31 121 THR A C 1
ATOM 916 O O . THR A 1 121 ? 2.660 -3.602 -9.324 1.00 80.31 121 THR A O 1
ATOM 919 N N . GLN A 1 122 ? 4.160 -4.309 -10.832 1.00 84.12 122 GLN A N 1
ATOM 920 C CA . GLN A 1 122 ? 3.279 -4.201 -12.002 1.00 84.12 122 GLN A CA 1
ATOM 921 C C . GLN A 1 122 ? 2.320 -5.394 -12.131 1.00 84.12 122 GLN A C 1
ATOM 923 O O . GLN A 1 122 ? 1.437 -5.377 -12.989 1.00 84.12 122 GLN A O 1
ATOM 928 N N . CYS A 1 123 ? 2.512 -6.456 -11.341 1.00 80.31 123 CYS A N 1
ATOM 929 C CA . CYS A 1 123 ? 1.629 -7.611 -11.379 1.00 80.31 123 CYS A CA 1
ATOM 930 C C . CYS A 1 123 ? 0.325 -7.316 -10.624 1.00 80.31 123 CYS A C 1
ATOM 932 O O . CYS A 1 123 ? 0.372 -6.719 -9.547 1.00 80.31 123 CYS A O 1
ATOM 934 N N . PRO A 1 124 ? -0.825 -7.793 -11.131 1.00 81.56 124 PRO A N 1
ATOM 935 C CA . PRO A 1 124 ? -2.099 -7.641 -10.442 1.00 81.56 124 PRO A CA 1
ATOM 936 C C . PRO A 1 124 ? -2.094 -8.234 -9.025 1.00 81.56 124 PRO A C 1
ATOM 938 O O . PRO A 1 124 ? -1.275 -9.104 -8.698 1.00 81.56 124 PRO A O 1
ATOM 941 N N . LEU A 1 125 ? -3.045 -7.785 -8.202 1.00 82.25 125 LEU A N 1
ATOM 942 C CA . LEU A 1 125 ? -3.285 -8.302 -6.856 1.00 82.25 125 LEU A CA 1
ATOM 943 C C . LEU A 1 125 ? -3.447 -9.833 -6.878 1.00 82.25 125 LEU A C 1
ATOM 945 O O . LEU A 1 125 ? -4.269 -10.360 -7.627 1.00 82.25 125 LEU A O 1
ATOM 949 N N . LYS A 1 126 ? -2.659 -10.549 -6.066 1.00 83.50 126 LYS A N 1
ATOM 950 C CA . LYS A 1 126 ? -2.665 -12.028 -6.010 1.00 83.50 126 LYS A CA 1
ATOM 951 C C . LYS A 1 126 ? -3.389 -12.618 -4.804 1.00 83.50 126 LYS A C 1
ATOM 953 O O . LYS A 1 126 ? -3.664 -13.813 -4.813 1.00 83.50 126 LYS A O 1
ATOM 958 N N . PHE A 1 127 ? -3.680 -11.808 -3.789 1.00 86.75 127 PHE A N 1
ATOM 959 C CA . PHE A 1 127 ? -4.292 -12.269 -2.546 1.00 86.75 127 PHE A CA 1
ATOM 960 C C . PHE A 1 127 ? -5.663 -11.650 -2.340 1.00 86.75 127 PHE A C 1
ATOM 962 O O . PHE A 1 127 ? -5.925 -10.521 -2.759 1.00 86.75 127 PHE A O 1
ATOM 969 N N . LYS A 1 128 ? -6.527 -12.372 -1.635 1.00 91.12 128 LYS A N 1
ATOM 970 C CA . LYS A 1 128 ? -7.779 -11.832 -1.117 1.00 91.12 128 LYS A CA 1
ATOM 971 C C . LYS A 1 128 ? -7.503 -10.904 0.048 1.00 91.12 128 LYS A C 1
ATOM 973 O O . LYS A 1 128 ? -6.867 -11.294 1.030 1.00 91.12 128 LYS A O 1
ATOM 978 N N . PHE A 1 129 ? -8.045 -9.700 -0.058 1.00 92.69 129 PHE A N 1
ATOM 979 C CA . PHE A 1 129 ? -8.024 -8.709 1.002 1.00 92.69 129 PHE A CA 1
ATOM 980 C C . PHE A 1 129 ? -9.432 -8.379 1.467 1.00 92.69 129 PHE A C 1
ATOM 982 O O . PHE A 1 129 ? -10.401 -8.435 0.706 1.00 92.69 129 PHE A O 1
ATOM 989 N N . TYR A 1 130 ? -9.509 -7.991 2.733 1.00 92.81 130 TYR A N 1
ATOM 990 C CA . TYR A 1 130 ? -10.742 -7.634 3.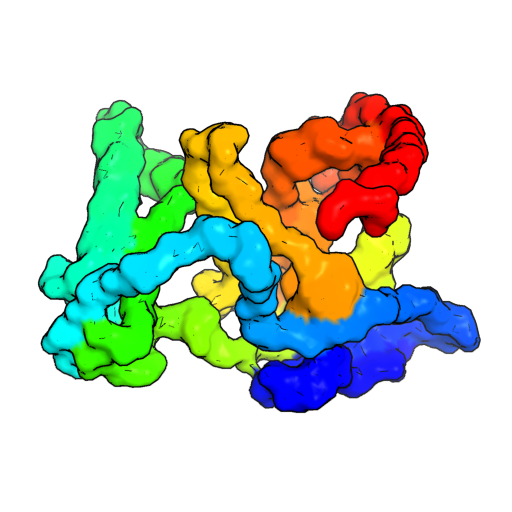404 1.00 92.81 130 TYR A CA 1
ATOM 991 C C . TYR A 1 130 ? -10.572 -6.315 4.137 1.00 92.81 130 TYR A C 1
ATOM 993 O O . TYR A 1 130 ? -9.531 -6.058 4.746 1.00 92.81 130 TYR A O 1
ATOM 1001 N N . VAL A 1 131 ? -11.616 -5.492 4.080 1.00 94.25 131 VAL A N 1
ATOM 1002 C CA . VAL A 1 131 ? -11.680 -4.206 4.773 1.00 94.25 131 VAL A CA 1
ATOM 1003 C C . VAL A 1 131 ? -12.725 -4.283 5.879 1.00 94.25 131 VAL A C 1
ATOM 1005 O O . VAL A 1 131 ? -13.848 -4.715 5.631 1.00 94.25 131 VAL A O 1
ATOM 1008 N N . GLY A 1 132 ? -12.387 -3.869 7.100 1.00 91.88 132 GLY A N 1
ATOM 1009 C CA . GLY A 1 132 ? -13.295 -3.947 8.253 1.00 91.88 132 GLY A CA 1
ATOM 1010 C C . GLY A 1 132 ? -13.118 -2.799 9.250 1.00 91.88 132 GLY A C 1
ATOM 1011 O O . GLY A 1 132 ? -12.144 -2.061 9.149 1.00 91.88 132 GLY A O 1
ATOM 1012 N N . PRO A 1 133 ? -14.045 -2.600 10.203 1.00 90.94 133 PRO A N 1
ATOM 1013 C CA . PRO A 1 133 ? -13.948 -1.546 11.212 1.00 90.94 133 PRO A CA 1
ATOM 1014 C C . PRO A 1 133 ? -12.837 -1.822 12.237 1.00 90.94 133 PRO A C 1
ATOM 1016 O O . PRO A 1 133 ? -12.678 -2.943 12.712 1.00 90.94 133 PRO A O 1
ATOM 1019 N N . CYS A 1 134 ? -12.113 -0.778 12.635 1.00 90.25 134 CYS A N 1
ATOM 1020 C CA . CYS A 1 134 ? -10.941 -0.819 13.510 1.00 90.25 134 CYS A CA 1
ATOM 1021 C C . CYS A 1 134 ? -11.046 0.179 14.680 1.00 90.25 134 CYS A C 1
ATOM 1023 O O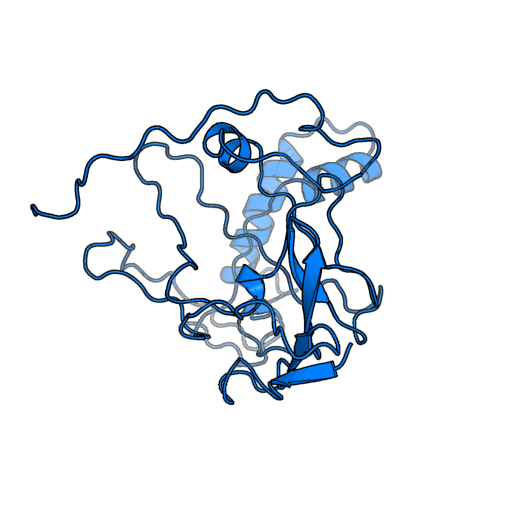 . CYS A 1 134 ? -10.133 0.967 14.936 1.00 90.25 134 CYS A O 1
ATOM 1025 N N . GLY A 1 135 ? -12.183 0.180 15.382 1.00 88.12 135 GLY A N 1
ATOM 1026 C CA . GLY A 1 135 ? -12.441 1.122 16.478 1.00 88.12 135 GLY A CA 1
ATOM 1027 C C . GLY A 1 135 ? -12.193 2.574 16.053 1.00 88.12 135 GLY A C 1
ATOM 1028 O O . GLY A 1 135 ? -12.610 2.990 14.973 1.00 88.12 135 GLY A O 1
ATOM 1029 N N . ASP A 1 136 ? -11.441 3.316 16.865 1.00 88.81 136 ASP A N 1
ATOM 1030 C CA . ASP A 1 136 ? -11.132 4.732 16.620 1.00 88.81 136 ASP A CA 1
ATOM 1031 C C . ASP A 1 136 ? -10.120 4.969 15.480 1.00 88.81 136 ASP A C 1
ATOM 1033 O O . ASP A 1 136 ? -9.896 6.111 15.084 1.00 88.81 136 ASP A O 1
ATOM 1037 N N . LYS A 1 137 ? -9.512 3.911 14.918 1.00 90.19 137 LYS A N 1
ATOM 1038 C CA . LYS A 1 137 ? -8.644 4.013 13.729 1.00 90.19 137 LYS A CA 1
ATOM 1039 C C . LYS A 1 137 ? -9.432 4.060 12.416 1.00 90.19 137 LYS A C 1
ATOM 1041 O O . LYS A 1 137 ? -8.845 4.244 11.356 1.00 90.19 137 LYS A O 1
ATOM 1046 N N . GLY A 1 138 ? -10.756 3.905 12.467 1.00 90.06 138 GLY A N 1
ATOM 1047 C CA . GLY A 1 138 ? -11.600 3.874 11.278 1.00 90.06 138 GLY A CA 1
ATOM 1048 C C . GLY A 1 138 ? -11.693 2.466 10.705 1.00 90.06 138 GLY A C 1
ATOM 1049 O O . GLY A 1 138 ? -12.311 1.606 11.322 1.00 90.06 138 GLY A O 1
ATOM 1050 N N . MET A 1 139 ? -11.113 2.228 9.529 1.00 91.88 139 MET A N 1
ATOM 1051 C CA . MET A 1 139 ? -11.133 0.919 8.863 1.00 91.88 139 MET A CA 1
ATOM 1052 C C . MET A 1 139 ? -9.730 0.296 8.862 1.00 91.88 139 MET A C 1
ATOM 1054 O O . MET A 1 139 ? -8.743 1.011 8.994 1.00 91.88 139 MET A O 1
ATOM 1058 N N . PHE A 1 140 ? -9.634 -1.021 8.710 1.00 93.19 140 PHE A N 1
ATOM 1059 C CA . PHE A 1 140 ? -8.383 -1.762 8.558 1.00 93.19 140 PHE A CA 1
ATOM 1060 C C . PHE A 1 140 ? -8.370 -2.579 7.268 1.00 93.19 140 PHE A C 1
ATOM 1062 O O . PHE A 1 140 ? -9.429 -2.878 6.717 1.00 93.19 140 PHE A O 1
ATOM 1069 N N . LEU A 1 141 ? -7.172 -2.983 6.845 1.00 94.19 141 LEU A N 1
ATOM 1070 C CA . LEU A 1 141 ? -6.929 -3.960 5.788 1.00 94.19 141 LEU A CA 1
ATOM 1071 C C . LEU A 1 141 ? -6.341 -5.248 6.385 1.00 94.19 141 LEU A C 1
ATOM 1073 O O . LEU A 1 141 ? -5.474 -5.188 7.255 1.00 94.19 141 LEU A O 1
ATOM 1077 N N . GLN A 1 142 ? -6.789 -6.403 5.903 1.00 93.25 142 GLN A N 1
ATOM 1078 C CA . GLN A 1 142 ? -6.301 -7.726 6.308 1.00 93.25 142 GLN A CA 1
ATOM 1079 C C . GLN A 1 142 ? -6.317 -8.693 5.120 1.00 93.25 142 GLN A C 1
ATOM 1081 O O . GLN A 1 142 ? -7.076 -8.498 4.170 1.00 93.25 142 GLN A O 1
ATOM 1086 N N . SER A 1 143 ? -5.525 -9.763 5.194 1.00 91.88 143 SER A N 1
ATOM 1087 C CA . SER A 1 143 ? -5.623 -10.914 4.294 1.00 91.88 143 SER A CA 1
ATOM 1088 C C . SER A 1 143 ? -5.496 -12.236 5.058 1.00 91.88 143 SER A C 1
ATOM 1090 O O . SER A 1 143 ? -4.723 -12.342 6.009 1.00 91.88 143 SER A O 1
ATOM 1092 N N . HIS A 1 144 ? -6.238 -13.248 4.603 1.00 89.25 144 HIS A N 1
ATOM 1093 C CA . HIS A 1 144 ? -6.157 -14.631 5.093 1.00 89.25 144 HIS A CA 1
ATOM 1094 C C . HIS A 1 144 ? -5.187 -15.498 4.270 1.00 89.25 144 HIS A C 1
ATOM 1096 O O . HIS A 1 144 ? -4.974 -16.661 4.599 1.00 89.25 144 HIS A O 1
ATOM 1102 N N . GLU A 1 145 ? -4.631 -14.974 3.172 1.00 89.19 145 GLU A N 1
ATOM 1103 C CA . GLU A 1 145 ? -3.811 -15.742 2.216 1.00 89.19 145 GLU A CA 1
ATOM 1104 C C . GLU A 1 145 ? -2.308 -15.420 2.333 1.00 89.19 145 GLU A C 1
ATOM 1106 O O . GLU A 1 145 ? -1.473 -16.045 1.670 1.00 89.19 145 GLU A O 1
ATOM 1111 N N . LEU A 1 146 ? -1.952 -14.465 3.198 1.00 85.19 146 LEU A N 1
ATOM 1112 C CA . LEU A 1 146 ? -0.564 -14.139 3.504 1.00 85.19 146 LEU A CA 1
ATOM 1113 C C . LEU A 1 146 ? 0.092 -15.266 4.303 1.00 85.19 146 LEU A C 1
ATOM 1115 O O . LEU A 1 146 ? -0.515 -15.874 5.172 1.00 85.19 146 LEU A O 1
ATOM 1119 N N . THR A 1 147 ? 1.354 -15.537 4.007 1.00 81.44 147 THR A N 1
ATOM 1120 C CA . THR A 1 147 ? 2.216 -16.493 4.704 1.00 81.44 147 THR A CA 1
ATOM 1121 C C . THR A 1 147 ? 3.639 -15.939 4.731 1.00 81.44 147 THR A C 1
ATOM 1123 O O . THR A 1 147 ? 4.004 -15.098 3.905 1.00 81.44 147 THR A O 1
ATOM 1126 N N . GLU A 1 148 ? 4.494 -16.453 5.617 1.00 75.38 148 GLU A N 1
ATOM 1127 C CA . GLU A 1 148 ? 5.929 -16.107 5.628 1.00 75.38 148 GLU A CA 1
ATOM 1128 C C . GLU A 1 148 ? 6.606 -16.320 4.265 1.00 75.38 148 GLU A C 1
ATOM 1130 O O . GLU A 1 148 ? 7.518 -15.586 3.893 1.00 75.38 148 GLU A O 1
ATOM 1135 N N . SER A 1 149 ? 6.121 -17.286 3.481 1.00 75.19 149 SER A N 1
ATOM 1136 C CA . SER A 1 149 ? 6.677 -17.605 2.166 1.00 75.19 149 SER A CA 1
ATOM 1137 C C . SER A 1 149 ? 6.279 -16.631 1.050 1.00 75.19 149 SER A C 1
ATOM 1139 O O . SER A 1 149 ? 6.928 -16.628 0.006 1.00 75.19 149 SER A O 1
ATOM 1141 N N . ASN A 1 150 ? 5.233 -15.817 1.243 1.00 73.50 150 ASN A N 1
ATOM 1142 C CA . ASN A 1 150 ? 4.625 -15.012 0.176 1.00 73.50 150 ASN A CA 1
ATOM 1143 C C . ASN A 1 150 ? 4.426 -13.518 0.530 1.00 73.50 150 ASN A C 1
ATOM 1145 O O . ASN A 1 150 ? 4.049 -12.728 -0.334 1.00 73.50 150 ASN A O 1
ATOM 1149 N N . MET A 1 151 ? 4.725 -13.110 1.771 1.00 66.88 151 MET A N 1
ATOM 1150 C CA . MET A 1 151 ? 4.569 -11.723 2.240 1.00 66.88 151 MET A CA 1
ATOM 1151 C C . MET A 1 151 ? 5.492 -10.708 1.546 1.00 66.88 151 MET A C 1
ATOM 1153 O O . MET A 1 151 ? 5.200 -9.514 1.545 1.00 66.88 151 MET A O 1
ATOM 1157 N N . ASN A 1 152 ? 6.585 -11.168 0.928 1.00 63.78 152 ASN A N 1
ATOM 1158 C CA . ASN A 1 152 ? 7.549 -10.305 0.236 1.00 63.78 152 ASN A CA 1
ATOM 1159 C C . ASN A 1 152 ? 7.025 -9.732 -1.091 1.00 63.78 152 ASN A C 1
ATOM 1161 O O . ASN A 1 152 ? 7.715 -8.928 -1.716 1.00 63.78 152 ASN A O 1
ATOM 1165 N N . ASP A 1 153 ? 5.829 -10.128 -1.530 1.00 60.97 153 ASP A N 1
ATOM 1166 C CA . ASP A 1 153 ? 5.353 -9.791 -2.866 1.00 60.97 153 ASP A CA 1
ATOM 1167 C C . ASP A 1 153 ? 4.598 -8.437 -2.962 1.00 60.97 153 ASP A C 1
ATOM 1169 O O . ASP A 1 153 ? 4.423 -7.968 -4.086 1.00 60.97 153 ASP A O 1
ATOM 1173 N N . TYR A 1 154 ? 4.132 -7.785 -1.872 1.00 56.84 154 TYR A N 1
ATOM 1174 C CA . TYR A 1 154 ? 3.004 -6.825 -2.025 1.00 56.84 154 TYR A CA 1
ATOM 1175 C C . TYR A 1 154 ? 2.923 -5.520 -1.213 1.00 56.84 154 TYR A C 1
ATOM 1177 O O . TYR A 1 154 ? 1.846 -4.922 -1.186 1.00 56.84 154 TYR A O 1
ATOM 1185 N N . LEU A 1 155 ? 3.991 -4.964 -0.632 1.00 52.81 155 LEU A N 1
ATOM 1186 C CA . LEU A 1 155 ? 3.862 -3.594 -0.102 1.00 52.81 155 LEU A CA 1
ATOM 1187 C C . LEU A 1 155 ? 5.118 -2.752 -0.293 1.00 52.81 155 LEU A C 1
ATOM 1189 O O . LEU A 1 155 ? 6.127 -2.938 0.380 1.00 52.81 155 LEU A O 1
ATOM 1193 N N . PHE A 1 156 ? 5.035 -1.802 -1.222 1.00 52.34 156 PHE A N 1
ATOM 1194 C CA . PHE A 1 156 ? 6.068 -0.805 -1.460 1.00 52.34 156 PHE A CA 1
ATOM 1195 C C . PHE A 1 156 ? 5.574 0.562 -0.997 1.00 52.34 156 PHE A C 1
ATOM 1197 O O . PHE A 1 156 ? 4.482 1.013 -1.339 1.00 52.34 156 PHE A O 1
ATOM 1204 N N . MET A 1 157 ? 6.403 1.231 -0.206 1.00 50.69 157 MET A N 1
ATOM 1205 C CA . MET A 1 157 ? 6.213 2.630 0.141 1.00 50.69 157 MET A CA 1
ATOM 1206 C C . MET A 1 157 ? 6.786 3.483 -0.991 1.00 50.69 157 MET A C 1
ATOM 1208 O O . MET A 1 157 ? 7.950 3.328 -1.365 1.00 50.69 157 MET A O 1
ATOM 1212 N N . VAL A 1 158 ? 5.988 4.404 -1.529 1.00 52.94 158 VAL A N 1
ATOM 1213 C CA . VAL A 1 158 ? 6.505 5.430 -2.438 1.00 52.94 158 VAL A CA 1
ATOM 1214 C C . VAL A 1 158 ? 7.234 6.471 -1.592 1.00 52.94 158 VAL A C 1
ATOM 1216 O O . VAL A 1 158 ? 6.610 7.316 -0.957 1.00 52.94 158 VAL A O 1
ATOM 1219 N N . SER A 1 159 ? 8.564 6.388 -1.557 1.00 47.94 159 SER A N 1
ATOM 1220 C CA . SER A 1 159 ? 9.420 7.418 -0.966 1.00 47.94 159 SER A CA 1
ATOM 1221 C C . SER A 1 159 ? 9.883 8.367 -2.067 1.00 47.94 159 SER A C 1
ATOM 1223 O O . SER A 1 159 ? 10.579 7.951 -2.996 1.00 47.94 159 SER A O 1
ATOM 1225 N N . VAL A 1 160 ? 9.528 9.646 -1.962 1.00 52.62 160 VAL A N 1
ATOM 1226 C CA . VAL A 1 160 ? 10.151 10.703 -2.772 1.00 52.62 160 VAL A CA 1
ATOM 1227 C C . VAL A 1 160 ? 11.526 10.989 -2.165 1.00 52.62 160 VAL A C 1
ATOM 1229 O O . VAL A 1 160 ? 11.655 11.032 -0.942 1.00 52.62 160 VAL A O 1
ATOM 1232 N N . LYS A 1 161 ? 12.570 11.093 -2.997 1.00 48.19 161 LYS A N 1
ATOM 1233 C CA . LYS A 1 161 ? 13.918 11.436 -2.520 1.00 48.19 161 LYS A CA 1
ATOM 1234 C C . LYS A 1 161 ? 13.955 12.864 -1.975 1.00 48.19 161 LYS A C 1
ATOM 1236 O O . LYS A 1 161 ? 13.200 13.725 -2.414 1.00 48.19 161 LYS A O 1
ATOM 1241 N N . ASP A 1 162 ? 14.884 13.054 -1.047 1.00 47.56 162 ASP A N 1
ATOM 1242 C CA . ASP A 1 162 ? 15.169 14.233 -0.231 1.00 47.56 162 ASP A CA 1
ATOM 1243 C C . ASP A 1 162 ? 15.547 15.506 -1.024 1.00 47.56 162 ASP A C 1
ATOM 1245 O O . ASP A 1 162 ? 16.664 16.008 -0.903 1.00 47.56 162 ASP A O 1
ATOM 1249 N N . ASP A 1 163 ? 14.630 16.061 -1.820 1.00 48.09 163 ASP A N 1
ATOM 1250 C CA . ASP A 1 163 ? 14.688 17.469 -2.226 1.00 48.09 163 ASP A CA 1
ATOM 1251 C C . ASP A 1 163 ? 13.485 18.227 -1.640 1.00 48.09 163 ASP A C 1
ATOM 1253 O O . ASP A 1 163 ? 12.357 18.081 -2.125 1.00 48.09 163 ASP A O 1
ATOM 1257 N N . PRO A 1 164 ? 13.698 19.055 -0.601 1.00 50.16 164 PRO A N 1
ATOM 1258 C CA . PRO A 1 164 ? 12.624 19.797 0.035 1.00 50.16 164 PRO A CA 1
ATOM 1259 C C . PRO A 1 164 ? 11.944 20.854 -0.848 1.00 50.16 164 PRO A C 1
ATOM 1261 O O . PRO A 1 164 ? 10.954 21.450 -0.423 1.00 50.16 164 PRO A O 1
ATOM 1264 N N . SER A 1 165 ? 12.445 21.091 -2.064 1.00 51.12 165 SER A N 1
ATOM 1265 C CA . SER A 1 165 ? 11.869 22.044 -3.013 1.00 51.12 165 SER A CA 1
ATOM 1266 C C . SER A 1 165 ? 10.855 21.440 -3.998 1.00 51.12 165 SER A C 1
ATOM 1268 O O . SER A 1 165 ? 10.137 22.197 -4.648 1.00 51.12 165 SER A O 1
ATOM 1270 N N . THR A 1 166 ? 10.736 20.106 -4.091 1.00 57.09 166 THR A N 1
ATOM 1271 C CA . THR A 1 166 ? 9.894 19.420 -5.098 1.00 57.09 166 THR A CA 1
ATOM 1272 C C . THR A 1 166 ? 9.104 18.237 -4.521 1.00 57.09 166 THR A C 1
ATOM 1274 O O . THR A 1 166 ? 9.110 17.120 -5.039 1.00 57.09 166 THR A O 1
ATOM 1277 N N . PHE A 1 167 ? 8.375 18.452 -3.424 1.00 60.53 167 PHE A N 1
ATOM 1278 C CA . PHE A 1 167 ? 7.518 17.397 -2.880 1.00 60.53 167 PHE A CA 1
ATOM 1279 C C . PHE A 1 167 ? 6.293 17.145 -3.767 1.00 60.53 167 PHE A C 1
ATOM 1281 O O . PHE A 1 167 ? 5.415 17.996 -3.897 1.00 60.53 167 PHE A O 1
ATOM 1288 N N . SER A 1 168 ? 6.197 15.932 -4.309 1.00 65.38 168 SER A N 1
ATOM 1289 C CA . SER A 1 168 ? 4.935 15.367 -4.794 1.00 65.38 168 SER A CA 1
ATOM 1290 C C . SER A 1 168 ? 4.335 14.473 -3.710 1.00 65.38 168 SER A C 1
ATOM 1292 O O . SER A 1 168 ? 5.061 13.754 -3.026 1.00 65.38 168 SER A O 1
ATOM 1294 N N . TYR A 1 169 ? 3.016 14.506 -3.545 1.00 72.56 169 TYR A N 1
ATOM 1295 C CA . TYR A 1 169 ? 2.292 13.644 -2.612 1.00 72.56 169 TYR A CA 1
ATOM 1296 C C . TYR A 1 169 ? 1.247 12.823 -3.360 1.00 72.56 169 TYR A C 1
ATOM 1298 O O . TYR A 1 169 ? 0.719 13.246 -4.386 1.00 72.56 169 TYR A O 1
ATOM 1306 N N . ILE A 1 170 ? 0.951 11.642 -2.827 1.00 78.31 170 ILE A N 1
ATOM 1307 C CA . ILE A 1 170 ? -0.186 10.834 -3.261 1.00 78.31 170 ILE A CA 1
ATOM 1308 C C . ILE A 1 170 ? -1.319 11.127 -2.283 1.00 78.31 170 ILE A C 1
ATOM 1310 O O . ILE A 1 170 ? -1.181 10.870 -1.087 1.00 78.31 170 ILE A O 1
ATOM 1314 N N . ASP A 1 171 ? -2.421 11.680 -2.784 1.00 82.56 171 ASP A N 1
ATOM 1315 C CA . ASP A 1 171 ? -3.638 11.887 -2.001 1.00 82.56 171 ASP A CA 1
ATOM 1316 C C . ASP A 1 171 ? -4.669 10.809 -2.348 1.00 82.56 171 ASP A C 1
ATOM 1318 O O . ASP A 1 171 ? -5.139 10.731 -3.481 1.00 82.56 171 ASP A O 1
ATOM 1322 N N . ALA A 1 172 ? -5.006 9.981 -1.358 1.00 86.69 172 ALA A N 1
ATOM 1323 C CA . ALA A 1 172 ? -5.974 8.896 -1.484 1.00 86.69 172 ALA A CA 1
ATOM 1324 C C . ALA A 1 172 ? -7.368 9.247 -0.918 1.00 86.69 172 ALA A C 1
ATOM 1326 O O . ALA A 1 172 ? -8.167 8.347 -0.618 1.00 86.69 172 ALA A O 1
ATOM 1327 N N . PHE A 1 173 ? -7.648 10.541 -0.703 1.00 87.19 173 PHE A N 1
ATOM 1328 C CA . PHE A 1 173 ? -8.910 11.005 -0.131 1.00 87.19 173 PHE A CA 1
ATOM 1329 C C . PHE A 1 173 ? -10.098 10.719 -1.059 1.00 87.19 173 PHE A C 1
ATOM 1331 O O . PHE A 1 173 ? -10.987 9.960 -0.671 1.00 87.19 173 PHE A O 1
ATOM 1338 N N . GLU A 1 174 ? -10.085 11.267 -2.281 1.00 88.88 174 GLU A N 1
ATOM 1339 C CA . GLU A 1 174 ? -11.169 11.087 -3.264 1.00 88.88 174 GLU A CA 1
ATOM 1340 C C . GLU A 1 174 ? -10.955 9.881 -4.186 1.00 88.88 174 GLU A C 1
ATOM 1342 O O . GLU A 1 174 ? -11.918 9.207 -4.553 1.00 88.88 174 GLU A O 1
ATOM 1347 N N . TYR A 1 175 ? -9.700 9.593 -4.544 1.00 90.56 175 TYR A N 1
ATOM 1348 C CA . TYR A 1 175 ? -9.319 8.522 -5.465 1.00 90.56 175 TYR A CA 1
ATOM 1349 C C . TYR A 1 175 ? -8.223 7.672 -4.839 1.00 90.56 175 TYR A C 1
ATOM 1351 O O . TYR A 1 175 ? -7.174 8.187 -4.480 1.00 90.56 175 TYR A O 1
ATOM 1359 N N . GLY A 1 176 ? -8.426 6.364 -4.728 1.00 90.69 176 GLY A N 1
ATOM 1360 C CA . GLY A 1 176 ? -7.396 5.472 -4.197 1.00 90.69 176 GLY A CA 1
ATOM 1361 C C . GLY A 1 176 ? -7.757 4.003 -4.352 1.00 90.69 176 GLY A C 1
ATOM 1362 O O . GLY A 1 176 ? -8.887 3.674 -4.698 1.00 90.69 176 GLY A O 1
ATOM 1363 N N . ASN A 1 177 ? -6.805 3.115 -4.089 1.00 91.44 177 ASN A N 1
ATOM 1364 C CA . ASN A 1 177 ? -7.037 1.669 -4.028 1.00 91.44 177 ASN A CA 1
ATOM 1365 C C . ASN A 1 177 ? -7.128 1.198 -2.565 1.00 91.44 177 ASN A C 1
ATOM 1367 O O . ASN A 1 177 ? -7.246 2.004 -1.641 1.00 91.44 177 ASN A O 1
ATOM 1371 N N . LEU A 1 178 ? -7.021 -0.114 -2.344 1.00 90.25 178 LEU A N 1
ATOM 1372 C CA . LEU A 1 178 ? -7.019 -0.734 -1.016 1.00 90.25 178 LEU A CA 1
ATOM 1373 C C . LEU A 1 178 ? -5.956 -0.184 -0.039 1.00 90.25 178 LEU A C 1
ATOM 1375 O O . LEU A 1 178 ? -6.162 -0.248 1.172 1.00 90.25 178 LEU A O 1
ATOM 1379 N N . SER A 1 179 ? -4.851 0.399 -0.527 1.00 89.19 179 SER A N 1
ATOM 1380 C CA . SER A 1 179 ? -3.764 0.912 0.326 1.00 89.19 179 SER A CA 1
ATOM 1381 C C . SER A 1 179 ? -4.209 2.028 1.276 1.00 89.19 179 SER A C 1
ATOM 1383 O O . SER A 1 179 ? -3.642 2.176 2.356 1.00 89.19 179 SER A O 1
ATOM 1385 N N . ARG A 1 180 ? -5.286 2.753 0.944 1.00 90.94 180 ARG A N 1
ATOM 1386 C CA . ARG A 1 180 ? -5.865 3.800 1.804 1.00 90.94 180 ARG A CA 1
ATOM 1387 C C . ARG A 1 180 ? -6.379 3.283 3.153 1.00 90.94 180 ARG A C 1
ATOM 1389 O O . ARG A 1 180 ? -6.633 4.080 4.048 1.00 90.94 180 ARG A O 1
ATOM 1396 N N . PHE A 1 181 ? -6.591 1.971 3.272 1.00 92.62 181 PHE A N 1
ATOM 1397 C CA . PHE A 1 181 ? -7.071 1.309 4.487 1.00 92.62 181 PHE A CA 1
ATOM 1398 C C . PHE A 1 181 ? -5.939 0.706 5.330 1.00 92.62 181 PHE A C 1
ATOM 1400 O O . PHE A 1 181 ? -6.206 0.080 6.355 1.00 92.62 181 PHE A O 1
ATOM 1407 N N . VAL A 1 182 ? -4.679 0.861 4.907 1.00 92.62 182 VAL A N 1
ATOM 1408 C CA . VAL A 1 182 ? -3.517 0.390 5.666 1.00 92.62 182 VAL A CA 1
ATOM 1409 C C . VAL A 1 182 ? -3.200 1.401 6.754 1.00 92.62 182 VAL A C 1
ATOM 1411 O O . VAL A 1 182 ? -2.785 2.520 6.459 1.00 92.62 182 VAL A O 1
ATOM 1414 N N . ASN A 1 183 ? -3.362 1.003 8.011 1.00 94.00 183 ASN A N 1
ATOM 1415 C CA . ASN A 1 183 ? -3.131 1.871 9.162 1.00 94.00 183 ASN A CA 1
ATOM 1416 C C . ASN A 1 183 ? -1.654 1.966 9.555 1.00 94.00 183 ASN A C 1
ATOM 1418 O O . ASN A 1 183 ? -0.806 1.165 9.155 1.00 94.00 183 ASN A O 1
ATOM 1422 N N . HIS A 1 184 ? -1.359 2.936 10.420 1.00 94.00 184 HIS A N 1
ATOM 1423 C CA . HIS A 1 184 ? -0.049 3.051 11.040 1.00 94.00 184 HIS A CA 1
ATOM 1424 C C . HIS A 1 184 ? 0.165 2.058 12.193 1.00 94.00 184 HIS A C 1
ATOM 1426 O O . HIS A 1 184 ? -0.674 1.931 13.089 1.00 94.00 184 HIS A O 1
ATOM 1432 N N . SER A 1 185 ? 1.366 1.483 12.257 1.00 94.62 185 SER A N 1
ATOM 1433 C CA . SER A 1 185 ? 1.941 0.907 13.472 1.00 94.62 185 SER A CA 1
ATOM 1434 C C . SER A 1 185 ? 3.410 1.299 13.608 1.00 94.62 185 SER A C 1
ATOM 1436 O O . SER A 1 185 ? 4.150 1.295 12.629 1.00 94.62 185 SER A O 1
ATOM 1438 N N . CYS A 1 186 ? 3.852 1.591 14.836 1.00 93.25 186 CYS A N 1
ATOM 1439 C CA . CYS A 1 186 ? 5.277 1.772 15.147 1.00 93.25 186 CYS A CA 1
ATOM 1440 C C . CYS A 1 186 ? 6.069 0.456 15.059 1.00 93.25 186 CYS A C 1
ATOM 1442 O O . CYS A 1 186 ? 7.292 0.480 15.010 1.00 93.25 186 CYS A O 1
ATOM 1444 N N . VAL A 1 187 ? 5.365 -0.680 15.053 1.00 91.88 187 VAL A N 1
ATOM 1445 C CA . VAL A 1 187 ? 5.905 -2.011 14.756 1.00 91.88 187 VAL A CA 1
ATOM 1446 C C . VAL A 1 187 ? 5.059 -2.559 13.599 1.00 91.88 187 VAL A C 1
ATOM 1448 O O . VAL A 1 187 ? 4.037 -3.210 13.863 1.00 91.88 187 VAL A O 1
ATOM 1451 N N . PRO A 1 188 ? 5.354 -2.149 12.350 1.00 89.94 188 PRO A N 1
ATOM 1452 C CA . PRO A 1 188 ? 4.551 -2.495 11.181 1.00 89.94 188 PRO A CA 1
ATOM 1453 C C . PRO A 1 188 ? 4.611 -3.991 10.874 1.00 89.94 188 PRO A C 1
ATOM 1455 O O . PRO A 1 188 ? 5.539 -4.683 11.293 1.00 89.94 188 PRO A O 1
ATOM 1458 N N . ASN A 1 189 ? 3.609 -4.490 10.153 1.00 87.44 189 ASN A N 1
ATOM 1459 C CA . ASN A 1 189 ? 3.507 -5.903 9.810 1.00 87.44 189 ASN A CA 1
ATOM 1460 C C . ASN A 1 189 ? 2.739 -6.132 8.499 1.00 87.44 189 ASN A C 1
ATOM 1462 O O . ASN A 1 189 ? 2.023 -5.255 8.013 1.00 87.44 189 ASN A O 1
ATOM 1466 N N . CYS A 1 190 ? 2.860 -7.353 7.982 1.00 86.38 190 CYS A N 1
ATOM 1467 C CA . CYS A 1 190 ? 2.071 -7.876 6.870 1.00 86.38 190 CYS A CA 1
ATOM 1468 C C . CYS A 1 190 ? 1.755 -9.359 7.140 1.00 86.38 190 CYS A C 1
ATOM 1470 O O . CYS A 1 190 ? 2.197 -10.246 6.408 1.00 86.38 190 CYS A O 1
ATOM 1472 N N . PHE A 1 191 ? 1.097 -9.641 8.269 1.00 86.50 191 PHE A N 1
ATOM 1473 C CA . PHE A 1 191 ? 0.842 -11.011 8.721 1.00 86.50 191 PHE A CA 1
ATOM 1474 C C . PHE A 1 191 ? -0.552 -11.515 8.351 1.00 86.50 191 PHE A C 1
ATOM 1476 O O . PHE A 1 191 ? -1.498 -10.746 8.175 1.00 86.50 191 PHE A O 1
ATOM 1483 N N . GLN A 1 192 ? -0.654 -12.840 8.231 1.00 89.25 192 GLN A N 1
ATOM 1484 C CA . GLN A 1 192 ? -1.918 -13.540 8.046 1.00 89.25 192 GLN A CA 1
ATOM 1485 C C . GLN A 1 192 ? -2.851 -13.248 9.216 1.00 89.25 192 GLN A C 1
ATOM 1487 O O . GLN A 1 192 ? -2.412 -13.258 10.362 1.00 89.25 192 GLN A O 1
ATOM 1492 N N . ASP A 1 193 ? -4.132 -13.027 8.930 1.00 90.31 193 ASP A N 1
ATOM 1493 C CA . ASP A 1 193 ? -5.178 -12.887 9.951 1.00 90.31 193 ASP A CA 1
ATOM 1494 C C . ASP A 1 193 ? -4.940 -11.744 10.955 1.00 90.31 193 ASP A C 1
ATOM 1496 O O . ASP A 1 193 ? -5.645 -11.624 11.958 1.00 90.31 193 ASP A O 1
ATOM 1500 N N . GLU A 1 194 ? -4.042 -10.815 10.628 1.00 91.88 194 GLU A N 1
ATOM 1501 C CA . GLU A 1 194 ? -3.782 -9.597 11.385 1.00 91.88 194 GLU A CA 1
ATOM 1502 C C . GLU A 1 194 ? -4.070 -8.351 10.542 1.00 91.88 194 GLU A C 1
ATOM 1504 O O . GLU A 1 194 ? -4.162 -8.385 9.313 1.00 91.88 194 GLU A O 1
ATOM 1509 N N . GLU A 1 195 ? -4.250 -7.223 11.224 1.00 93.38 195 GLU A N 1
ATOM 1510 C CA . GLU A 1 195 ? -4.290 -5.922 10.571 1.00 93.38 195 GLU A CA 1
ATOM 1511 C C . GLU A 1 195 ? -2.924 -5.610 9.951 1.00 93.38 195 GLU A C 1
ATOM 1513 O O . GLU A 1 195 ? -1.915 -5.495 10.655 1.00 93.38 195 GLU A O 1
ATOM 1518 N N . ILE A 1 196 ? -2.925 -5.386 8.639 1.00 92.25 196 ILE A N 1
ATOM 1519 C CA . ILE A 1 196 ? -1.748 -4.963 7.887 1.00 92.25 196 ILE A CA 1
ATOM 1520 C C . ILE A 1 196 ? -1.467 -3.500 8.218 1.00 92.25 196 ILE A C 1
ATOM 1522 O O . ILE A 1 196 ? -2.352 -2.641 8.132 1.00 92.25 196 ILE A O 1
ATOM 1526 N N . THR A 1 197 ? -0.221 -3.208 8.590 1.00 92.69 197 THR A N 1
ATOM 1527 C CA . THR A 1 197 ? 0.179 -1.872 9.041 1.00 92.69 197 THR A CA 1
ATOM 1528 C C . THR A 1 197 ? 1.539 -1.461 8.503 1.00 92.69 197 THR A C 1
ATOM 1530 O O . THR A 1 197 ? 2.431 -2.288 8.339 1.00 92.69 197 THR A O 1
ATOM 1533 N N . ILE A 1 198 ? 1.722 -0.158 8.298 1.00 90.12 198 ILE A N 1
ATOM 1534 C CA . ILE A 1 198 ? 3.004 0.440 7.901 1.00 90.12 198 ILE A CA 1
ATOM 1535 C C . ILE A 1 198 ? 3.461 1.497 8.905 1.00 90.12 198 ILE A C 1
ATOM 1537 O O . ILE A 1 198 ? 2.687 1.990 9.725 1.00 90.12 198 ILE A O 1
ATOM 1541 N N . ASP A 1 199 ? 4.728 1.885 8.832 1.00 89.62 199 ASP A N 1
ATOM 1542 C CA . ASP A 1 199 ? 5.194 3.080 9.523 1.00 89.62 199 ASP A CA 1
ATOM 1543 C C . ASP A 1 199 ? 4.945 4.306 8.628 1.00 89.62 199 ASP A C 1
ATOM 1545 O O . ASP A 1 199 ? 5.440 4.362 7.507 1.00 89.62 199 ASP A O 1
ATOM 1549 N N . TYR A 1 200 ? 4.168 5.288 9.098 1.00 87.62 200 TYR A N 1
ATOM 1550 C CA . TYR A 1 200 ? 3.853 6.499 8.329 1.00 87.62 200 TYR A CA 1
ATOM 1551 C C . TYR A 1 200 ? 4.998 7.521 8.335 1.00 87.62 200 TYR A C 1
ATOM 1553 O O . TYR A 1 200 ? 4.873 8.566 7.699 1.00 87.62 200 TYR A O 1
ATOM 1561 N N . SER A 1 201 ? 6.118 7.220 9.003 1.00 85.69 201 SER A N 1
ATOM 1562 C CA . SER A 1 201 ? 7.288 8.083 9.200 1.00 85.69 201 SER A CA 1
ATOM 1563 C C . SER A 1 201 ? 7.043 9.296 10.101 1.00 85.69 201 SER A C 1
ATOM 1565 O O . SER A 1 201 ? 5.918 9.759 10.299 1.00 85.69 201 SER A O 1
ATOM 1567 N N . ASP A 1 202 ? 8.133 9.862 10.620 1.00 86.38 202 ASP A N 1
ATOM 1568 C CA . ASP A 1 202 ? 8.089 11.058 11.466 1.00 86.38 202 ASP A CA 1
ATOM 1569 C C . ASP A 1 202 ? 7.554 12.290 10.734 1.00 86.38 202 ASP A C 1
ATOM 1571 O O . ASP A 1 202 ? 6.949 13.152 11.370 1.00 86.38 202 ASP A O 1
ATOM 1575 N N . SER A 1 203 ? 7.704 12.361 9.408 1.00 83.69 203 SER A N 1
ATOM 1576 C CA . SER A 1 203 ? 7.172 13.458 8.596 1.00 83.69 203 SER A CA 1
ATOM 1577 C C . SER A 1 203 ? 5.647 13.522 8.677 1.00 83.69 203 SER A C 1
ATOM 1579 O O . SER A 1 203 ? 5.098 14.583 8.971 1.00 83.69 203 SER A O 1
ATOM 1581 N N . TYR A 1 204 ? 4.949 12.391 8.502 1.00 86.31 204 TYR A N 1
ATOM 1582 C CA . TYR A 1 204 ? 3.490 12.338 8.654 1.00 86.31 204 TYR A CA 1
ATOM 1583 C C . TYR A 1 204 ? 3.073 12.820 10.036 1.00 86.31 204 TYR A C 1
ATOM 1585 O O . TYR A 1 204 ? 2.224 13.705 10.164 1.00 86.31 204 TYR A O 1
ATOM 1593 N N . TRP A 1 205 ? 3.694 12.247 11.071 1.00 87.88 205 TRP A N 1
ATOM 1594 C CA . TRP A 1 205 ? 3.338 12.565 12.440 1.00 87.88 205 TRP A CA 1
ATOM 1595 C C . TRP A 1 205 ? 3.601 14.039 12.713 1.00 87.88 205 TRP A C 1
ATOM 1597 O O . TRP A 1 205 ? 2.670 14.708 13.131 1.00 87.88 205 TRP A O 1
ATOM 1607 N N . THR A 1 206 ? 4.750 14.602 12.338 1.00 85.56 206 THR A N 1
ATOM 1608 C CA . THR A 1 206 ? 5.068 16.034 12.498 1.00 85.56 206 THR A CA 1
ATOM 1609 C C . THR A 1 206 ? 3.939 16.956 12.023 1.00 85.56 206 THR A C 1
ATOM 1611 O O . THR A 1 206 ? 3.524 17.831 12.780 1.00 85.56 206 THR A O 1
ATOM 1614 N N . TYR A 1 207 ? 3.370 16.718 10.836 1.00 84.25 207 TYR A N 1
ATOM 1615 C CA . TYR A 1 207 ? 2.303 17.564 10.279 1.00 84.25 207 TYR A CA 1
ATOM 1616 C C . TYR A 1 207 ? 0.884 17.208 10.746 1.00 84.25 207 TYR A C 1
ATOM 1618 O O . TYR A 1 207 ? -0.023 18.034 10.642 1.00 84.25 207 TYR A O 1
ATOM 1626 N N . LYS A 1 208 ? 0.661 15.996 11.258 1.00 86.62 208 LYS A N 1
ATOM 1627 C CA . LYS A 1 208 ? -0.643 15.532 11.760 1.00 86.62 208 LYS A CA 1
ATOM 1628 C C . LYS A 1 208 ? -0.748 15.743 13.260 1.00 86.62 208 LYS A C 1
ATOM 1630 O O . LYS A 1 208 ? -0.681 14.793 14.037 1.00 86.62 208 LYS A O 1
ATOM 1635 N N . THR A 1 209 ? -0.834 17.005 13.668 1.00 86.94 209 THR A N 1
ATOM 1636 C CA . THR A 1 209 ? -0.865 17.424 15.080 1.00 86.94 209 THR A CA 1
ATOM 1637 C C . THR A 1 209 ? -2.196 17.143 15.773 1.00 86.94 209 THR A C 1
ATOM 1639 O O . THR A 1 209 ? -2.233 17.038 16.994 1.00 86.94 209 THR A O 1
ATOM 1642 N N . ASP A 1 210 ? -3.267 16.946 15.008 1.00 88.44 210 ASP A N 1
ATOM 1643 C CA . ASP A 1 210 ? -4.629 16.714 15.487 1.00 88.44 210 ASP A CA 1
ATOM 1644 C C . ASP A 1 210 ? -4.954 15.232 15.747 1.00 88.44 210 ASP A C 1
ATOM 1646 O O . ASP A 1 210 ? -6.077 14.902 16.124 1.00 88.44 210 ASP A O 1
ATOM 1650 N N . MET A 1 211 ? -3.984 14.327 15.571 1.00 89.06 211 MET A N 1
ATOM 1651 C CA . MET A 1 211 ? -4.177 12.882 15.715 1.00 89.06 211 MET A CA 1
ATOM 1652 C C . MET A 1 211 ? -3.233 12.247 16.737 1.00 89.06 211 MET A C 1
ATOM 1654 O O . MET A 1 211 ? -2.043 12.559 16.816 1.00 89.06 211 MET A O 1
ATOM 1658 N N . LYS A 1 212 ? -3.765 11.261 17.468 1.00 91.75 212 LYS A N 1
ATOM 1659 C CA . LYS A 1 212 ? -3.001 10.378 18.354 1.00 91.75 212 LYS A CA 1
ATOM 1660 C C . LYS A 1 212 ? -2.686 9.060 17.654 1.00 91.75 212 LYS A C 1
ATOM 1662 O O . LYS A 1 212 ? -3.536 8.496 16.973 1.00 91.75 212 LYS A O 1
ATOM 1667 N N . CYS A 1 213 ? -1.490 8.522 17.879 1.00 94.25 213 CYS A N 1
ATOM 1668 C CA . CYS A 1 213 ? -1.176 7.161 17.456 1.00 94.25 213 CYS A CA 1
ATOM 1669 C C . CYS A 1 213 ? -1.904 6.129 18.330 1.00 94.25 213 CYS A C 1
ATOM 1671 O O . CYS A 1 213 ? -1.770 6.129 19.556 1.00 94.25 213 CYS A O 1
ATOM 1673 N N . LEU A 1 214 ? -2.639 5.224 17.678 1.00 95.00 214 LEU A N 1
ATOM 1674 C CA . LEU A 1 214 ? -3.440 4.165 18.302 1.00 95.00 214 LEU A CA 1
ATOM 1675 C C . LEU A 1 214 ? -2.895 2.757 17.996 1.00 95.00 214 LEU A C 1
ATOM 1677 O O . LEU A 1 214 ? -3.642 1.782 17.987 1.00 95.00 214 LEU A O 1
ATOM 1681 N N . CYS A 1 215 ? -1.590 2.625 17.724 1.00 94.62 215 CYS A N 1
ATOM 1682 C CA . CYS A 1 215 ? -0.992 1.324 17.391 1.00 94.62 215 CYS A CA 1
ATOM 1683 C C . CYS A 1 215 ? -0.892 0.356 18.584 1.00 94.62 215 CYS A C 1
ATOM 1685 O O . CYS A 1 215 ? -0.668 -0.834 18.388 1.00 94.62 215 CYS A O 1
ATOM 1687 N N . ASN A 1 216 ? -1.022 0.864 19.818 1.00 92.81 216 ASN A N 1
ATOM 1688 C CA . ASN A 1 216 ? -0.962 0.112 21.080 1.00 92.81 216 ASN A CA 1
ATOM 1689 C C . ASN A 1 216 ? 0.309 -0.728 21.308 1.00 92.81 216 ASN A C 1
ATOM 1691 O O . ASN A 1 216 ? 0.361 -1.522 22.246 1.00 92.81 216 ASN A O 1
ATOM 1695 N N . LYS A 1 217 ? 1.361 -0.534 20.507 1.00 94.88 217 LYS A N 1
ATOM 1696 C CA . LYS A 1 217 ? 2.651 -1.195 20.715 1.00 94.88 217 LYS A CA 1
ATOM 1697 C C . LYS A 1 217 ? 3.355 -0.614 21.943 1.00 94.88 217 LYS A C 1
ATOM 1699 O O . LYS A 1 217 ? 3.285 0.589 22.207 1.00 94.88 217 LYS A O 1
ATOM 1704 N N . THR A 1 218 ? 4.049 -1.470 22.687 1.00 94.38 218 THR A N 1
ATOM 1705 C CA . THR A 1 218 ? 4.876 -1.083 23.845 1.00 94.38 218 THR A CA 1
ATOM 1706 C C . THR A 1 218 ? 5.948 -0.066 23.453 1.00 94.38 218 THR A C 1
ATOM 1708 O O . THR A 1 218 ? 6.178 0.894 24.180 1.00 94.38 218 THR A O 1
ATOM 1711 N N . GLU A 1 219 ? 6.512 -0.232 22.259 1.00 93.94 219 GLU A N 1
ATOM 1712 C CA . GLU A 1 219 ? 7.553 0.605 21.647 1.00 93.94 219 GLU A CA 1
ATOM 1713 C C . GLU A 1 219 ? 6.979 1.775 20.820 1.00 93.94 219 GLU A C 1
ATOM 1715 O O . GLU A 1 219 ? 7.636 2.317 19.934 1.00 93.94 219 GLU A O 1
ATOM 1720 N N . CYS A 1 220 ? 5.725 2.175 21.066 1.00 95.06 220 CYS A N 1
ATOM 1721 C CA . CYS A 1 220 ? 5.088 3.264 20.325 1.00 95.06 220 CYS A CA 1
ATOM 1722 C C . CYS A 1 220 ? 5.845 4.593 20.490 1.00 95.06 220 CYS A C 1
ATOM 1724 O O . CYS A 1 220 ? 5.880 5.172 21.580 1.00 95.06 220 CYS A O 1
ATOM 1726 N N . ARG A 1 221 ? 6.361 5.122 19.373 1.00 94.38 221 ARG A N 1
ATOM 1727 C CA . ARG A 1 221 ? 7.138 6.373 19.308 1.00 94.38 221 ARG A CA 1
ATOM 1728 C C . ARG A 1 221 ? 6.300 7.624 19.593 1.00 94.38 221 ARG A C 1
ATOM 1730 O O . ARG A 1 221 ? 6.830 8.647 20.009 1.00 94.38 221 ARG A O 1
ATOM 1737 N N . TYR A 1 222 ? 4.981 7.533 19.423 1.00 92.88 222 TYR A N 1
ATOM 1738 C CA . TYR A 1 222 ? 4.066 8.681 19.461 1.00 92.88 222 TYR A CA 1
ATOM 1739 C C . TYR A 1 222 ? 3.063 8.636 20.626 1.00 92.88 222 TYR A C 1
ATOM 1741 O O . TYR A 1 222 ? 2.069 9.362 20.619 1.00 92.88 222 TYR A O 1
ATOM 1749 N N . LYS A 1 223 ? 3.295 7.785 21.636 1.00 87.12 223 LYS A N 1
ATOM 1750 C CA . LYS A 1 223 ? 2.351 7.543 22.746 1.00 87.12 223 LYS A CA 1
ATOM 1751 C C . LYS A 1 223 ? 2.050 8.791 23.586 1.00 87.12 223 LYS A C 1
ATOM 1753 O O . LYS A 1 223 ? 0.912 8.969 24.016 1.00 87.12 223 LYS A O 1
ATOM 1758 N N . SER A 1 224 ? 3.060 9.634 23.801 1.00 84.25 224 SER A N 1
ATOM 1759 C CA . SER A 1 224 ? 3.010 10.808 24.691 1.00 84.25 224 SER A CA 1
ATOM 1760 C C . SER A 1 224 ? 2.934 12.138 23.938 1.00 84.25 224 SER A C 1
ATOM 1762 O O . SER A 1 224 ? 3.224 13.189 24.503 1.00 84.25 224 SER A O 1
ATOM 1764 N N . ARG A 1 225 ? 2.602 12.103 22.646 1.00 85.62 225 ARG A N 1
ATOM 1765 C CA . ARG A 1 225 ? 2.566 13.303 21.815 1.00 85.62 225 ARG A CA 1
ATOM 1766 C C . ARG A 1 225 ? 1.377 14.196 22.188 1.00 85.62 225 ARG A C 1
ATOM 1768 O O . ARG A 1 225 ? 0.263 13.700 22.353 1.00 85.62 225 ARG A O 1
ATOM 1775 N N . ALA A 1 226 ? 1.618 15.503 22.295 1.00 80.75 226 ALA A N 1
ATOM 1776 C CA . ALA A 1 226 ? 0.565 16.497 22.482 1.00 80.75 226 ALA A CA 1
ATOM 1777 C C . ALA A 1 226 ? -0.307 16.606 21.221 1.00 80.75 226 ALA A C 1
ATOM 1779 O O . ALA A 1 226 ? 0.214 16.578 20.105 1.00 80.75 226 ALA A O 1
ATOM 1780 N N . ILE A 1 227 ? -1.623 16.712 21.413 1.00 83.25 227 ILE A N 1
ATOM 1781 C CA . ILE A 1 227 ? -2.589 16.900 20.329 1.00 83.25 227 ILE A CA 1
ATOM 1782 C C . ILE A 1 227 ? -2.922 18.384 20.263 1.00 83.25 227 ILE A C 1
ATOM 1784 O O . ILE A 1 227 ? -3.387 18.956 21.250 1.00 83.25 227 ILE A O 1
ATOM 1788 N N . GLU A 1 228 ? -2.711 18.989 19.102 1.00 80.56 228 GLU A N 1
ATOM 1789 C CA . GLU A 1 228 ? -3.118 20.364 18.836 1.00 80.56 228 GLU A CA 1
ATOM 1790 C C . GLU A 1 228 ? -4.312 20.348 17.880 1.00 80.56 228 GLU A C 1
ATOM 1792 O O . GLU A 1 228 ? -4.246 19.691 16.837 1.00 80.56 228 GLU A O 1
ATOM 1797 N N . PRO A 1 229 ? -5.417 21.046 18.199 1.00 74.00 229 PRO A N 1
ATOM 1798 C CA . PRO A 1 229 ? -6.548 21.146 17.293 1.00 74.00 229 PRO A CA 1
ATOM 1799 C C . PRO A 1 229 ? -6.096 21.687 15.942 1.00 74.00 229 PRO A C 1
ATOM 1801 O O . PRO A 1 229 ? -5.337 22.656 15.869 1.00 74.00 229 PRO A O 1
ATOM 1804 N N . ARG A 1 230 ? -6.600 21.086 14.864 1.00 63.75 230 ARG A N 1
ATOM 1805 C CA . ARG A 1 230 ? -6.348 21.566 13.509 1.00 63.75 230 ARG A CA 1
ATOM 1806 C C . ARG A 1 230 ? -6.810 23.022 13.429 1.00 63.75 230 ARG A C 1
ATOM 1808 O O . ARG A 1 230 ? -8.010 23.286 13.506 1.00 63.75 230 ARG A O 1
ATOM 1815 N N . GLN A 1 231 ? -5.882 23.970 13.280 1.00 58.44 231 GLN A N 1
ATOM 1816 C CA . GLN A 1 231 ? -6.263 25.322 12.884 1.00 58.44 231 GLN A CA 1
ATOM 1817 C C . GLN A 1 231 ? -7.008 25.175 11.558 1.00 58.44 231 GLN A C 1
ATOM 1819 O O . GLN A 1 231 ? -6.469 24.606 10.604 1.00 58.44 231 GLN A O 1
ATOM 1824 N N . LEU A 1 232 ? -8.279 25.586 11.528 1.00 47.31 232 LEU A N 1
ATOM 1825 C CA . LEU A 1 232 ? -9.083 25.602 10.312 1.00 47.31 232 LEU A CA 1
ATOM 1826 C C . LEU A 1 232 ? -8.240 26.280 9.229 1.00 47.31 232 LEU A C 1
ATOM 1828 O O . LEU A 1 232 ? -7.924 27.463 9.346 1.00 47.31 232 LEU A O 1
ATOM 1832 N N . ARG A 1 233 ? -7.842 25.532 8.190 1.00 45.34 233 ARG A N 1
ATOM 1833 C CA . ARG A 1 233 ? -7.363 26.153 6.956 1.00 45.34 233 ARG A CA 1
ATOM 1834 C C . ARG A 1 233 ? -8.545 26.961 6.439 1.00 45.34 233 ARG A C 1
ATOM 1836 O O . ARG A 1 233 ? -9.465 26.394 5.859 1.00 45.34 233 ARG A O 1
ATOM 1843 N N . ILE A 1 234 ? -8.543 28.262 6.717 1.00 39.50 234 ILE A N 1
ATOM 1844 C CA . ILE A 1 234 ? -9.376 29.225 6.005 1.00 39.50 234 ILE A CA 1
ATOM 1845 C C . ILE A 1 234 ? -9.131 28.960 4.518 1.00 39.50 234 ILE A C 1
ATOM 1847 O O . ILE A 1 234 ? -7.983 28.833 4.092 1.00 39.50 234 ILE A O 1
ATOM 1851 N N . GLU A 1 235 ? -10.222 28.773 3.784 1.00 42.12 235 GLU A N 1
ATOM 1852 C CA . GLU A 1 235 ? -10.284 28.435 2.366 1.00 42.12 235 GLU A CA 1
ATOM 1853 C C . GLU A 1 235 ? -9.199 29.147 1.539 1.00 42.12 235 GLU A C 1
ATOM 1855 O O . GLU A 1 235 ? -9.316 30.322 1.203 1.00 42.12 235 GLU A O 1
ATOM 1860 N N . ILE A 1 236 ? -8.167 28.407 1.135 1.00 38.31 236 ILE A N 1
ATOM 1861 C CA . ILE A 1 236 ? -7.379 28.730 -0.059 1.00 38.31 236 ILE A CA 1
ATOM 1862 C C . ILE A 1 236 ? -7.673 27.627 -1.080 1.00 38.31 236 ILE A C 1
ATOM 1864 O O . ILE A 1 236 ? -6.820 26.819 -1.420 1.00 38.31 236 ILE A O 1
ATOM 1868 N N . SER A 1 237 ? -8.934 27.520 -1.504 1.00 37.16 237 SER A N 1
ATOM 1869 C CA . SER A 1 237 ? -9.313 26.762 -2.712 1.00 37.16 237 SER A CA 1
ATOM 1870 C C . SER A 1 237 ? -10.348 27.492 -3.577 1.00 37.16 237 SER A C 1
ATOM 1872 O O . SER A 1 237 ? -10.989 26.908 -4.445 1.00 37.16 237 SER A O 1
ATOM 1874 N N . ARG A 1 238 ? -10.478 28.811 -3.398 1.00 39.25 238 ARG A N 1
ATOM 1875 C CA . ARG A 1 238 ? -11.158 29.701 -4.347 1.00 39.25 238 ARG A CA 1
ATOM 1876 C C . ARG A 1 238 ? -10.240 30.856 -4.714 1.00 39.25 238 ARG A C 1
ATOM 1878 O O . ARG A 1 238 ? -10.492 31.986 -4.307 1.00 39.25 238 ARG A O 1
ATOM 1885 N N . LYS A 1 239 ? -9.152 30.541 -5.417 1.00 35.62 239 LYS A N 1
ATOM 1886 C CA . LYS A 1 239 ? -8.404 31.412 -6.344 1.00 35.62 239 LYS A CA 1
ATOM 1887 C C . LYS A 1 239 ? -7.075 30.739 -6.680 1.00 35.62 239 LYS A C 1
ATOM 1889 O O . LYS A 1 239 ? -6.098 30.929 -5.964 1.00 35.62 239 LYS A O 1
ATOM 1894 N N . GLN A 1 240 ? -7.074 29.974 -7.762 1.00 33.47 240 GLN A N 1
ATOM 1895 C CA . GLN A 1 240 ? -6.175 30.144 -8.905 1.00 33.47 240 GLN A CA 1
ATOM 1896 C C . GLN A 1 240 ? -6.738 29.331 -10.064 1.00 33.47 240 GLN A C 1
ATOM 1898 O O . GLN A 1 240 ? -7.233 28.215 -9.796 1.00 33.47 240 GLN A O 1
#

Secondary structure (DSSP, 8-state):
-EEEES-TTTTSSSS--EEEE-SSS--------EE-SS----TTS-----PPPPP--SS-TTT-TT-HHHHHHHHHHHHHHTTS--S-HHHHHHHHHTS--------TTSSS-TT-TT-STTSPP-S-EEEEE-GGG-EEEEESS--TTTGGGS----PPPS-TT-------SSEE-GGGG-EE-SS-B--TTS--EE--HHHHHHH-TT-------TT-TTTTPPP----------S--

Radius of gyration: 20.61 Å; chains: 1; bounding box: 61×49×49 Å

Sequence (240 aa):
MLRICDDISNGKEPIPVSAFGPASAYVPAFPQFTYTTDVLINRDSDVPQQRRKGCRCVSNCLFNNRCCCQSISFGDMFAKLSNVVVKDWRKSANAALTSSVFLSECHEGCSCATTCPNKATQCPLKFKFYVGPCGDKGMFLQSHELTESNMNDYLFMVSVKDDPSTFSYIDAFEYGNLSRFVNHSCVPNCFQDEEITIDYSDSYWTYKTDMKCLCNKTECRYKSRAIEPRQLRIEISRKQ

Organism: Trichuris muris (NCBI:txid70415)

Foldseek 3Di:
DAWPAQAPLVPQFVAGATEDADPDPPGPPDAAAHEDPDQDDDPPAPDDPDDDAAAADAAALCPDPPGPQNVQQVVQLVVQLVPDDDPDVVVSNVVSVVPQGDHGAGDPNYNYDPPHPSCLAVDTDDFHKYWYQDPPQGIFIATQPDDPVPLVRDDDDDDDDPDPVRDDDRDPNHYYHPVVRAAADPPADHDHPDTGHDHPDPVVVVVQLQDADPNPDPPDPRHPRHRDPPPPPPDPPPDD

pLDDT: mean 79.61, std 15.96, range [33.47, 95.5]